Protein 4C98 (pdb70)

Structure (mmCIF, N/CA/C/O backbone):
data_4C98
#
_entry.id   4C98
#
_cell.length_a   68.540
_cell.length_b   68.540
_cell.length_c   133.740
_cell.angle_alpha   90.00
_cell.angle_beta   90.00
_cell.angle_gamma   90.00
#
_symmetry.space_group_name_H-M   'P 41 21 2'
#
loop_
_entity.id
_entity.type
_entity.pdbx_description
1 polymer CAS6B
2 non-polymer 'ZINC ION'
3 water water
#
loop_
_atom_site.group_PDB
_atom_site.id
_atom_site.type_symbol
_atom_site.label_atom_id
_atom_site.label_alt_id
_atom_site.label_comp_id
_atom_site.label_asym_id
_atom_site.label_entity_id
_atom_site.label_seq_id
_atom_site.pdbx_PDB_ins_code
_atom_site.Cartn_x
_atom_site.Cartn_y
_atom_site.Cartn_z
_atom_site.occupancy
_atom_site.B_iso_or_equiv
_atom_site.auth_seq_id
_atom_site.auth_comp_id
_atom_site.auth_asym_id
_atom_site.auth_atom_id
_atom_site.pdbx_PDB_model_num
ATOM 1 N N . GLY A 1 1 ? 2.514 8.153 21.357 1.00 73.07 -3 GLY A N 1
ATOM 2 C CA . GLY A 1 1 ? 1.588 9.195 20.830 1.00 66.72 -3 GLY A CA 1
ATOM 3 C C . GLY A 1 1 ? 2.225 9.968 19.692 1.00 64.81 -3 GLY A C 1
ATOM 4 O O . GLY A 1 1 ? 3.220 9.530 19.110 1.00 52.98 -3 GLY A O 1
ATOM 10 N N . ALA A 1 2 ? 1.645 11.122 19.375 1.00 58.44 -2 ALA A N 1
ATOM 11 C CA . ALA A 1 2 ? 2.186 12.007 18.348 1.00 50.48 -2 ALA A CA 1
ATOM 12 C C . ALA A 1 2 ? 3.437 12.732 18.826 1.00 49.14 -2 ALA A C 1
ATOM 13 O O . ALA A 1 2 ? 3.681 12.861 20.027 1.00 49.25 -2 ALA A O 1
ATOM 20 N N . ALA A 1 3 ? 4.204 13.228 17.859 1.00 52.05 -1 ALA A N 1
ATOM 21 C CA . ALA A 1 3 ? 5.482 13.883 18.116 1.00 50.22 -1 ALA A CA 1
ATOM 22 C C . ALA A 1 3 ? 5.342 15.061 19.071 1.00 35.73 -1 ALA A C 1
ATOM 23 O O . ALA A 1 3 ? 4.517 15.951 18.863 1.00 36.31 -1 ALA A O 1
ATOM 30 N N . SER A 1 4 ? 6.163 15.058 20.115 1.00 32.14 0 SER A N 1
ATOM 31 C CA . SER A 1 4 ? 6.148 16.126 21.100 1.00 35.82 0 SER A CA 1
ATOM 32 C C . SER A 1 4 ? 6.814 17.371 20.526 1.00 31.82 0 SER A C 1
ATOM 33 O O . SER A 1 4 ? 7.658 17.285 19.632 1.00 27.37 0 SER A O 1
ATOM 41 N N . MET A 1 5 ? 6.421 18.527 21.044 1.00 20.16 1 MET A N 1
ATOM 42 C CA . MET A 1 5 ? 6.966 19.796 20.606 1.00 20.52 1 MET A CA 1
ATOM 43 C C . MET A 1 5 ? 6.667 20.855 21.656 1.00 22.64 1 MET A C 1
ATOM 44 O O . MET A 1 5 ? 5.807 20.655 22.517 1.00 25.49 1 MET A O 1
ATOM 58 N N . PRO A 1 6 ? 7.378 21.986 21.590 1.00 21.66 2 PRO A N 1
ATOM 59 C CA . PRO A 1 6 ? 7.143 23.075 22.542 1.00 26.40 2 PRO A CA 1
ATOM 60 C C . PRO A 1 6 ? 5.768 23.706 22.388 1.00 32.18 2 PRO A C 1
ATOM 61 O O . PRO A 1 6 ? 5.245 23.831 21.273 1.00 24.61 2 PRO A O 1
ATOM 72 N N . GLN A 1 7 ? 5.192 24.101 23.515 1.00 25.68 3 GLN A N 1
ATOM 73 C CA . GLN A 1 7 ? 3.879 24.717 23.524 1.00 27.28 3 GLN A CA 1
ATOM 74 C C . GLN A 1 7 ? 3.789 25.744 24.639 1.00 30.73 3 GLN A C 1
ATOM 75 O O . GLN A 1 7 ? 4.392 25.571 25.705 1.00 24.23 3 GLN A O 1
ATOM 89 N N . ALA A 1 8 ? 3.039 26.809 24.371 1.00 19.23 4 ALA A N 1
ATOM 90 C CA . ALA A 1 8 ? 2.760 27.838 25.365 1.00 22.77 4 ALA A CA 1
ATOM 91 C C . ALA A 1 8 ? 1.271 28.156 25.374 1.00 27.72 4 ALA A C 1
ATOM 92 O O . ALA A 1 8 ? 0.633 28.233 24.322 1.00 26.68 4 ALA A O 1
ATOM 99 N N . VAL A 1 9 ? 0.728 28.343 26.570 1.00 24.20 5 VAL A N 1
ATOM 100 C CA . VAL A 1 9 ? -0.656 28.753 26.723 1.00 26.16 5 VAL A CA 1
ATOM 101 C C . VAL A 1 9 ? -0.755 29.826 27.796 1.00 34.46 5 VAL A C 1
ATOM 102 O O . VAL A 1 9 ? 0.017 29.830 28.762 1.00 31.91 5 VAL A O 1
ATOM 115 N N . VAL A 1 10 ? -1.702 30.739 27.605 1.00 31.34 6 VAL A N 1
ATOM 116 C CA . VAL A 1 10 ? -1.988 31.779 28.579 1.00 29.61 6 VAL A CA 1
ATOM 117 C C . VAL A 1 10 ? -3.346 31.518 29.219 1.00 41.47 6 VAL A C 1
ATOM 118 O O . VAL A 1 10 ? -4.372 31.441 28.535 1.00 34.04 6 VAL A O 1
ATOM 131 N N . LEU A 1 11 ? -3.324 31.370 30.539 1.00 39.49 7 LEU A N 1
ATOM 132 C CA . LEU A 1 11 ? -4.524 31.184 31.335 1.00 47.16 7 LEU A CA 1
ATOM 133 C C . LEU A 1 11 ? -4.983 32.526 31.862 1.00 53.91 7 LEU A C 1
ATOM 134 O O . LEU A 1 11 ? -4.254 33.203 32.601 1.00 42.31 7 LEU A O 1
ATOM 150 N N . GLU A 1 12 ? -6.201 32.891 31.483 1.00 47.92 8 GLU A N 1
ATOM 151 C CA . GLU A 1 12 ? -6.775 34.172 31.843 1.00 53.70 8 GLU A CA 1
ATOM 152 C C . GLU A 1 12 ? -7.669 34.015 33.059 1.00 53.31 8 GLU A C 1
ATOM 153 O O . GLU A 1 12 ? -8.691 33.332 33.009 1.00 49.25 8 GLU A O 1
ATOM 165 N N . LEU A 1 13 ? -7.267 34.650 34.153 1.00 56.43 9 LEU A N 1
ATOM 166 C CA . LEU A 1 13 ? -8.031 34.626 35.389 1.00 64.50 9 LEU A CA 1
ATOM 167 C C . LEU A 1 13 ? -8.615 36.000 35.627 1.00 65.62 9 LEU A C 1
ATOM 168 O O . LEU A 1 13 ? -7.966 37.004 35.357 1.00 61.04 9 LEU A O 1
ATOM 184 N N . VAL A 1 14 ? -9.849 36.040 36.114 1.00 66.21 10 VAL A N 1
ATOM 185 C CA . VAL A 1 14 ? -10.479 37.301 36.474 1.00 68.63 10 VAL A CA 1
ATOM 186 C C . VAL A 1 14 ? -10.980 37.213 37.901 1.00 64.40 10 VAL A C 1
ATOM 187 O O . VAL A 1 14 ? -11.724 36.299 38.264 1.00 50.54 10 VAL A O 1
ATOM 200 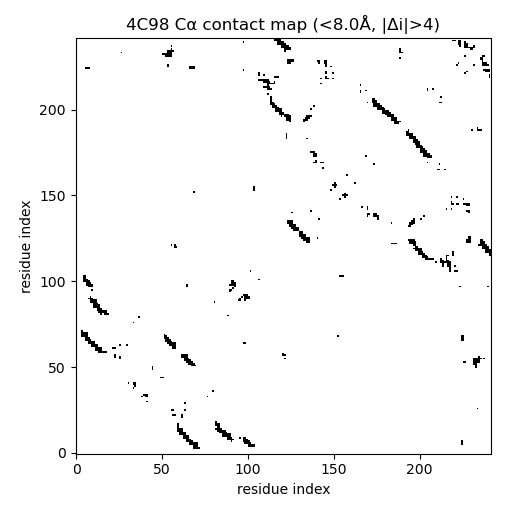N N . GLY A 1 15 ? -10.554 38.181 38.702 1.00 71.19 11 GLY A N 1
ATOM 201 C CA . GLY A 1 15 ? -10.838 38.195 40.119 1.00 77.83 11 GLY A CA 1
ATOM 202 C C . GLY A 1 15 ? -11.698 39.385 40.460 1.00 77.42 11 GLY A C 1
ATOM 203 O O . GLY A 1 15 ? -11.396 40.523 40.094 1.00 70.07 11 GLY A O 1
ATOM 207 N N . GLU A 1 16 ? -12.785 39.106 41.165 1.00 86.35 12 GLU A N 1
ATOM 208 C CA . GLU A 1 16 ? -13.764 40.120 41.514 1.00 94.65 12 GLU A CA 1
ATOM 209 C C . GLU A 1 16 ? -13.180 41.103 42.530 1.00 94.09 12 GLU A C 1
ATOM 210 O O . GLU A 1 16 ? -13.395 42.312 42.433 1.00 95.51 12 GLU A O 1
ATOM 222 N N . LYS A 1 17 ? -12.440 40.569 43.499 1.00 93.39 13 LYS A N 1
ATOM 223 C CA . LYS A 1 17 ? -11.719 41.380 44.478 1.00 96.43 13 LYS A CA 1
ATOM 224 C C . LYS A 1 17 ? -10.298 40.841 44.601 1.00 87.85 13 LYS A C 1
ATOM 225 O O . LYS A 1 17 ? -10.031 39.970 45.430 1.00 78.42 13 LYS A O 1
ATOM 244 N N . PRO A 1 18 ? -9.377 41.357 43.773 1.00 85.83 14 PRO A N 1
ATOM 245 C CA . PRO A 1 18 ? -8.052 40.736 43.723 1.00 85.47 14 PRO A CA 1
ATOM 246 C C . PRO A 1 18 ? -7.204 41.090 44.936 1.00 83.20 14 PRO A C 1
ATOM 247 O O . PRO A 1 18 ? -7.388 42.164 45.512 1.00 68.58 14 PRO A O 1
ATOM 258 N N . PRO A 1 19 ? -6.287 40.193 45.329 1.00 88.56 15 PRO A N 1
ATOM 259 C CA . PRO A 1 19 ? -5.353 40.594 46.379 1.00 89.52 15 PRO A CA 1
ATOM 260 C C . PRO A 1 19 ? -4.443 41.708 45.914 1.00 87.76 15 PRO A C 1
ATOM 261 O O . PRO A 1 19 ? -4.448 42.120 44.750 1.00 76.87 15 PRO A O 1
ATOM 272 N N . LEU A 1 20 ? -3.643 42.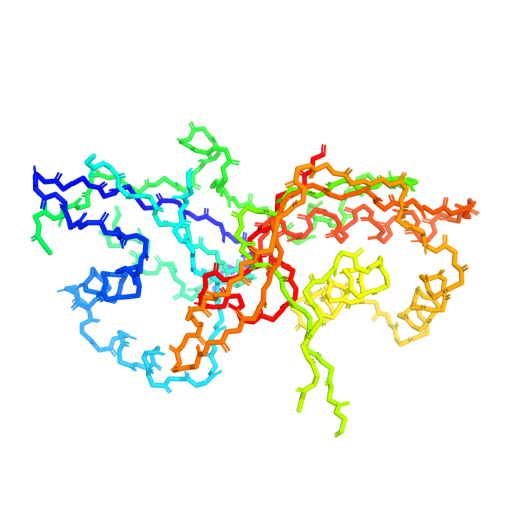173 46.856 1.00 91.61 16 LEU A N 1
ATOM 273 C CA . LEU A 1 20 ? -2.814 43.341 46.666 1.00 90.99 16 LEU A CA 1
ATOM 274 C C . LEU A 1 20 ? -1.700 43.178 45.648 1.00 85.74 16 LEU A C 1
ATOM 275 O O . LEU A 1 20 ? -1.546 44.007 44.748 1.00 87.19 16 LEU A O 1
ATOM 291 N N . TYR A 1 21 ? -0.922 42.115 45.796 1.00 73.77 17 TYR A N 1
ATOM 292 C CA . TYR A 1 21 ? 0.252 41.911 44.964 1.00 71.56 17 TYR A CA 1
ATOM 293 C C . TYR A 1 21 ? 0.101 40.553 44.277 1.00 68.86 17 TYR A C 1
ATOM 294 O O . TYR A 1 21 ? 0.794 39.594 44.611 1.00 68.15 17 TYR A O 1
ATOM 312 N N . PRO A 1 22 ? -0.833 40.485 43.306 1.00 69.99 18 PRO A N 1
ATOM 313 C CA . PRO A 1 22 ? -1.394 39.253 42.731 1.00 80.49 18 PRO A CA 1
ATOM 314 C C . PRO A 1 22 ? -0.391 38.251 42.154 1.00 75.20 18 PRO A C 1
ATOM 315 O O . PRO A 1 22 ? -0.594 37.048 42.331 1.00 70.89 18 PRO A O 1
ATOM 326 N N . ALA A 1 23 ? 0.652 38.727 41.480 1.00 71.10 19 ALA A N 1
ATOM 327 C CA . ALA A 1 23 ? 1.593 37.833 40.808 1.00 73.75 19 ALA A CA 1
ATOM 328 C C . ALA A 1 23 ? 2.134 36.758 41.749 1.00 77.29 19 ALA A C 1
ATOM 329 O O . ALA A 1 23 ? 2.288 35.595 41.350 1.00 62.21 19 ALA A O 1
ATOM 336 N N . ARG A 1 24 ? 2.391 37.136 43.002 1.00 81.27 20 ARG A N 1
ATOM 337 C CA . ARG A 1 24 ? 2.956 36.196 43.964 1.00 86.18 20 ARG A CA 1
ATOM 338 C C . ARG A 1 24 ? 2.111 34.931 44.043 1.00 83.85 20 ARG A C 1
ATOM 339 O O . ARG A 1 24 ? 2.624 33.844 44.311 1.00 84.53 20 ARG A O 1
ATOM 360 N N . TYR A 1 25 ? 0.816 35.074 43.792 1.00 82.70 21 TYR A N 1
ATOM 361 C CA . TYR A 1 25 ? -0.110 33.974 43.995 1.00 78.13 21 TYR A CA 1
ATOM 362 C C . TYR A 1 25 ? -0.154 33.026 42.800 1.00 83.58 21 TYR A C 1
ATOM 363 O O . TYR A 1 25 ? -0.979 32.118 42.762 1.00 83.22 21 TYR A O 1
ATOM 381 N N . ALA A 1 26 ? 0.741 33.222 41.835 1.00 81.26 22 ALA A N 1
ATOM 382 C CA . ALA A 1 26 ? 0.757 32.385 40.633 1.00 76.66 22 ALA A CA 1
ATOM 383 C C . ALA A 1 26 ? 0.760 30.869 40.912 1.00 75.97 22 ALA A C 1
ATOM 384 O O . ALA A 1 26 ? -0.080 30.139 40.382 1.00 77.12 22 ALA A O 1
ATOM 391 N N . HIS A 1 27 ? 1.696 30.411 41.741 1.00 84.93 23 HIS A N 1
ATOM 392 C CA . HIS A 1 27 ? 1.834 28.995 42.094 1.00 96.21 23 HIS A CA 1
ATOM 393 C C . HIS A 1 27 ? 0.561 28.426 42.730 1.00 100.35 23 HIS A C 1
ATOM 394 O O . HIS A 1 27 ? 0.024 27.419 42.263 1.00 102.08 23 HIS A O 1
ATOM 409 N N . GLY A 1 28 ? 0.081 29.078 43.787 1.00 101.57 24 GLY A N 1
ATOM 410 C CA . GLY A 1 28 ? -1.046 28.575 44.556 1.00 102.70 24 GLY A CA 1
ATOM 411 C C . GLY A 1 28 ? -2.254 28.325 43.678 1.00 100.30 24 GLY A C 1
ATOM 412 O O . GLY A 1 28 ? -2.979 27.346 43.858 1.00 100.22 24 GLY A O 1
ATOM 416 N N . LEU A 1 29 ? -2.455 29.210 42.709 1.00 96.15 25 LEU A N 1
ATOM 417 C CA . LEU A 1 29 ? -3.590 29.110 41.803 1.00 94.61 25 LEU A CA 1
ATOM 418 C C . LEU A 1 29 ? -3.414 28.026 40.741 1.00 91.78 25 LEU A C 1
ATOM 419 O O . LEU A 1 29 ? -4.305 27.197 40.557 1.00 90.98 25 LEU A O 1
ATOM 435 N N . PHE A 1 30 ? -2.270 28.025 40.058 1.00 92.51 26 PHE A N 1
ATOM 436 C CA . PHE A 1 30 ? -2.041 27.095 38.951 1.00 97.13 26 PHE A CA 1
ATOM 437 C C . PHE A 1 30 ? -2.350 25.672 39.383 1.00 100.92 26 PHE A C 1
ATOM 438 O O . PHE A 1 30 ? -3.035 24.926 38.681 1.00 98.08 26 PHE A O 1
ATOM 455 N N . PHE A 1 31 ? -1.840 25.314 40.554 1.00 106.29 27 PHE A N 1
ATOM 456 C CA . PHE A 1 31 ? -2.145 24.035 41.171 1.00 111.40 27 PHE A CA 1
ATOM 457 C C . PHE A 1 31 ? -3.622 23.884 41.485 1.00 113.19 27 PHE A C 1
ATOM 458 O O . PHE A 1 31 ? -4.174 22.799 41.327 1.00 117.50 27 PHE A O 1
ATOM 475 N N . ALA A 1 32 ? -4.261 24.969 41.913 1.00 110.42 28 ALA A N 1
ATOM 476 C CA . ALA A 1 32 ? -5.644 24.887 42.367 1.00 108.85 28 ALA A CA 1
ATOM 477 C C . ALA A 1 32 ? -6.514 24.432 41.210 1.00 109.03 28 ALA A C 1
ATOM 478 O O . ALA A 1 32 ? -7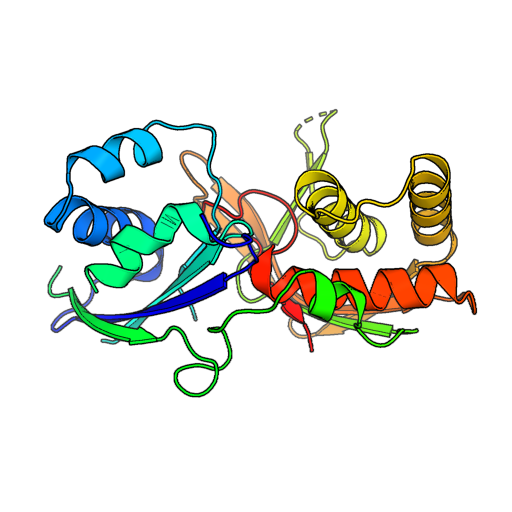.352 23.546 41.358 1.00 111.87 28 ALA A O 1
ATOM 485 N N . LEU A 1 33 ? -6.288 25.040 40.053 1.00 106.87 29 LEU A N 1
ATOM 486 C CA . LEU A 1 33 ? -7.030 24.707 38.850 1.00 105.02 29 LEU A CA 1
ATOM 487 C C . LEU A 1 33 ? -6.669 23.317 38.411 1.00 105.79 29 LEU A C 1
ATOM 488 O O . LEU A 1 33 ? -7.511 22.544 37.948 1.00 108.97 29 LEU A O 1
ATOM 504 N N . LEU A 1 34 ? -5.389 23.019 38.558 1.00 102.89 30 LEU A N 1
ATOM 505 C CA . LEU A 1 34 ? -4.848 21.756 38.129 1.00 102.22 30 LEU A CA 1
ATOM 506 C C . LEU A 1 34 ? -5.367 20.663 39.048 1.00 106.35 30 LEU A C 1
ATOM 507 O O . LEU A 1 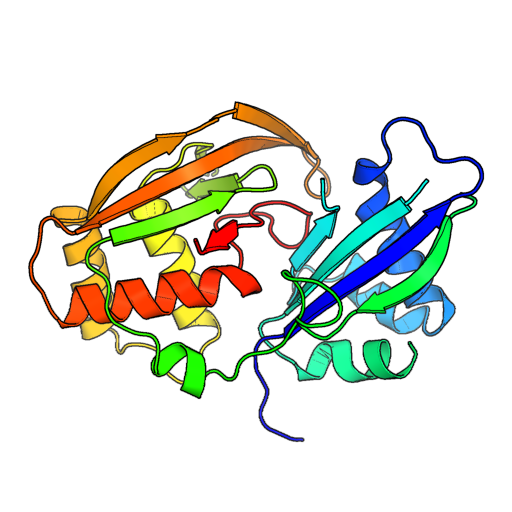34 ? -5.630 19.541 38.614 1.00 105.30 30 LEU A O 1
ATOM 523 N N . SER A 1 35 ? -5.510 21.007 40.325 1.00 113.92 31 SER A N 1
ATOM 524 C CA . SER A 1 35 ? -5.943 20.056 41.341 1.00 121.44 31 SER A CA 1
ATOM 525 C C . SER A 1 35 ? -7.447 19.913 41.326 1.00 124.92 31 SER A C 1
ATOM 526 O O . SER A 1 35 ? -7.982 18.908 41.786 1.00 128.89 31 SER A O 1
ATOM 534 N N . ARG A 1 36 ? -8.131 20.932 40.820 1.00 123.19 32 ARG A N 1
ATOM 535 C CA . ARG A 1 36 ? -9.580 20.947 40.868 1.00 123.12 32 ARG A CA 1
ATOM 536 C C . ARG A 1 36 ? -10.127 19.729 40.137 1.00 126.45 32 ARG A C 1
ATOM 537 O O . ARG A 1 36 ? -11.050 19.067 40.613 1.00 131.52 32 ARG A O 1
ATOM 558 N N . VAL A 1 37 ? -9.538 19.438 38.982 1.00 122.55 33 VAL A N 1
ATOM 559 C CA . VAL A 1 37 ? -9.895 18.255 38.212 1.00 121.72 33 VAL A CA 1
ATOM 560 C C . VAL A 1 37 ? -9.197 17.010 38.738 1.00 127.39 33 VAL A C 1
ATOM 561 O O . VAL A 1 37 ? -9.823 15.975 38.969 1.00 131.61 33 VAL A O 1
ATOM 574 N N . SER A 1 38 ? -7.899 17.142 38.965 1.00 127.63 34 SER A N 1
ATOM 575 C CA . SER A 1 38 ? -7.029 16.006 39.159 1.00 126.42 34 SER A CA 1
ATOM 576 C C . SER A 1 38 ? -6.113 16.379 40.295 1.00 130.82 34 SER A C 1
ATOM 577 O O . SER A 1 38 ? -4.968 16.775 40.070 1.00 132.35 34 SER A O 1
ATOM 585 N N . PRO A 1 39 ? -6.632 16.295 41.526 1.00 134.81 35 PRO A N 1
ATOM 586 C CA . PRO A 1 39 ? -5.795 16.521 42.701 1.00 136.37 35 PRO A CA 1
ATOM 587 C C . PRO A 1 39 ? -4.523 15.699 42.587 1.00 134.18 35 PRO A C 1
ATOM 588 O O . PRO A 1 39 ? -3.470 16.164 42.997 1.00 131.89 35 PRO A O 1
ATOM 599 N N . GLU A 1 40 ? -4.627 14.521 41.975 1.00 135.38 36 GLU A N 1
ATOM 600 C CA . GLU A 1 40 ? -3.529 13.556 41.922 1.00 134.67 36 GLU A CA 1
ATOM 601 C C . GLU A 1 40 ? -2.332 14.025 41.118 1.00 129.63 36 GLU A C 1
ATOM 602 O O . GLU A 1 40 ? -1.180 13.814 41.500 1.00 130.23 36 GLU A O 1
ATOM 614 N N . LEU A 1 41 ? -2.611 14.650 39.988 1.00 124.34 37 LEU A N 1
ATOM 615 C CA . LEU A 1 41 ? -1.568 15.041 39.065 1.00 118.90 37 LEU A CA 1
ATOM 616 C C . LEU A 1 41 ? -0.833 16.276 39.617 1.00 114.06 37 LEU A C 1
ATOM 617 O O . LEU A 1 41 ? 0.384 16.413 39.474 1.00 108.24 37 LEU A O 1
ATOM 633 N N . ALA A 1 42 ? -1.573 17.136 40.306 1.00 115.39 38 ALA A N 1
ATOM 634 C CA . ALA A 1 42 ? -1.018 18.299 40.997 1.00 118.10 38 ALA A CA 1
ATOM 635 C C . ALA A 1 42 ? 0.088 17.914 41.990 1.00 122.98 38 ALA A C 1
ATOM 636 O O . ALA A 1 42 ? 1.052 18.669 42.233 1.00 123.05 38 ALA A O 1
ATOM 643 N N . GLN A 1 43 ? -0.063 16.717 42.545 1.00 125.67 39 GLN A N 1
ATOM 644 C CA . GLN A 1 43 ? 0.780 16.238 43.630 1.00 128.56 39 GLN A CA 1
ATOM 645 C C . GLN A 1 43 ? 2.203 15.976 43.159 1.00 126.93 39 GLN A C 1
ATOM 646 O O . GLN A 1 43 ? 3.166 16.461 43.766 1.00 125.87 39 GLN A O 1
ATOM 660 N N . LYS A 1 44 ? 2.336 15.214 42.077 1.00 125.11 40 LYS A N 1
ATOM 661 C CA . LYS A 1 44 ? 3.653 14.866 41.564 1.00 124.25 40 LYS A CA 1
ATOM 662 C C . LYS A 1 44 ? 4.421 16.140 41.264 1.00 125.13 40 LYS A C 1
ATOM 663 O O . LYS A 1 44 ? 5.618 16.215 41.503 1.00 126.85 40 LYS A O 1
ATOM 682 N N . LEU A 1 45 ? 3.714 17.152 40.769 1.00 124.21 41 LEU A N 1
ATOM 683 C CA . LEU A 1 45 ? 4.348 18.404 40.381 1.00 122.76 41 LEU A CA 1
ATOM 684 C C . LEU A 1 45 ? 4.794 19.209 41.584 1.00 127.23 41 LEU A C 1
ATOM 685 O O . LEU A 1 45 ? 5.937 19.666 41.625 1.00 127.66 41 LEU A O 1
ATOM 701 N N . HIS A 1 46 ? 3.906 19.405 42.556 1.00 130.98 42 HIS A N 1
ATOM 702 C CA . HIS A 1 46 ? 4.326 20.103 43.767 1.00 131.90 42 HIS A CA 1
ATOM 703 C C . HIS A 1 46 ? 5.512 19.369 44.389 1.00 132.25 42 HIS A C 1
ATOM 704 O O . HIS A 1 46 ? 6.434 19.991 44.915 1.00 132.23 42 HIS A O 1
ATOM 718 N N . GLU A 1 47 ? 5.484 18.041 44.306 1.00 133.41 43 GLU A N 1
ATOM 719 C CA . GLU A 1 47 ? 6.548 17.210 44.864 1.00 134.53 43 GLU A CA 1
ATOM 720 C C . GLU A 1 47 ? 7.821 17.156 44.002 1.00 131.42 43 GLU A C 1
ATOM 721 O O . GLU A 1 47 ? 8.932 17.274 44.522 1.00 138.20 43 GLU A O 1
ATOM 733 N N . ALA A 1 48 ? 7.645 16.985 42.694 1.00 119.76 44 ALA A N 1
ATOM 734 C CA . ALA A 1 48 ? 8.745 16.742 41.748 1.00 114.03 44 ALA A CA 1
ATOM 735 C C . ALA A 1 48 ? 9.869 17.775 41.808 1.00 114.76 44 ALA A C 1
ATOM 736 O O . ALA A 1 48 ? 9.600 18.963 41.873 1.00 116.23 44 ALA A O 1
ATOM 743 N N . PRO A 1 49 ? 11.137 17.326 41.777 1.00 113.81 45 PRO A N 1
ATOM 744 C CA . PRO A 1 49 ? 12.176 18.278 41.373 1.00 111.16 45 PRO A CA 1
ATOM 745 C C . PRO A 1 49 ? 12.342 18.255 39.853 1.00 107.63 45 PRO A C 1
ATOM 746 O O . PRO A 1 49 ? 13.090 19.059 39.296 1.00 108.19 45 PRO A O 1
ATOM 757 N N . ARG A 1 50 ? 11.645 17.327 39.200 1.00 103.84 46 ARG A N 1
ATOM 758 C CA . ARG A 1 50 ? 11.567 17.279 37.745 1.00 99.13 46 ARG A CA 1
ATOM 759 C C . ARG A 1 50 ? 10.431 18.189 37.313 1.00 93.81 46 ARG A C 1
ATOM 760 O O . ARG A 1 50 ? 9.276 17.764 37.313 1.00 97.73 46 ARG A O 1
ATOM 781 N N . LYS A 1 51 ? 10.743 19.435 36.964 1.00 85.34 47 LYS A N 1
ATOM 782 C CA . LYS A 1 51 ? 9.717 20.380 36.525 1.00 80.76 47 LYS A CA 1
ATOM 783 C C . LYS A 1 51 ? 9.848 20.619 35.024 1.00 76.57 47 LYS A C 1
ATOM 784 O O . LYS A 1 51 ? 10.637 21.461 34.594 1.00 73.84 47 LYS A O 1
ATOM 803 N N . PRO A 1 52 ? 9.071 19.877 34.219 1.00 66.15 48 PRO A N 1
ATOM 804 C CA . PRO A 1 52 ? 9.190 19.930 32.764 1.00 66.93 48 PRO A CA 1
ATOM 805 C C . PRO A 1 52 ? 8.317 21.040 32.196 1.00 59.72 48 PRO A C 1
ATOM 806 O O . PRO A 1 52 ? 7.588 20.829 31.228 1.00 55.92 48 PRO A O 1
ATOM 817 N N . PHE A 1 53 ? 8.387 22.215 32.810 1.00 54.35 49 PHE A N 1
ATOM 818 C CA . PHE A 1 53 ? 7.538 23.324 32.412 1.00 52.09 49 PHE A CA 1
ATOM 819 C C . PHE A 1 53 ? 8.092 24.647 32.912 1.00 51.89 49 PHE A C 1
ATOM 820 O O . PHE A 1 53 ? 8.978 24.688 33.767 1.00 54.30 49 PHE A O 1
ATOM 837 N N . THR A 1 54 ? 7.560 25.728 32.357 1.00 42.89 50 THR A N 1
ATOM 838 C CA . THR A 1 54 ? 7.764 27.059 32.899 1.00 28.37 50 THR A CA 1
ATOM 839 C C . THR A 1 54 ? 6.395 27.612 33.242 1.00 34.29 50 THR A C 1
ATOM 840 O O . THR A 1 54 ? 5.408 27.305 32.574 1.00 35.91 50 THR A O 1
ATOM 851 N N . LEU A 1 55 ? 6.329 28.411 34.296 1.00 38.66 51 LEU A N 1
ATOM 852 C CA . LEU A 1 55 ? 5.077 29.027 34.699 1.00 39.82 51 LEU A CA 1
ATOM 853 C C . LEU A 1 55 ? 5.372 30.406 35.233 1.00 37.73 51 LEU A C 1
ATOM 854 O O . LEU A 1 55 ? 6.139 30.539 36.177 1.00 28.62 51 LEU A O 1
ATOM 870 N N . ALA A 1 56 ? 4.765 31.427 34.635 1.00 29.90 52 ALA A N 1
ATOM 871 C CA . ALA A 1 56 ? 5.020 32.797 35.074 1.00 24.73 52 ALA A CA 1
ATOM 872 C C . ALA A 1 56 ? 3.800 33.696 34.918 1.00 26.16 52 ALA A C 1
ATOM 873 O O . ALA A 1 56 ? 3.068 33.586 33.937 1.00 30.83 52 ALA A O 1
ATOM 880 N N . PRO A 1 57 ? 3.585 34.606 35.883 1.00 32.34 53 PRO A N 1
ATOM 881 C CA . PRO A 1 57 ? 2.500 35.578 35.740 1.00 30.63 53 PRO A CA 1
ATOM 882 C C . PRO A 1 57 ? 2.920 36.703 34.812 1.00 41.19 53 PRO A C 1
ATOM 883 O O . PRO A 1 57 ? 4.059 37.174 34.890 1.00 36.24 53 PRO A O 1
ATOM 894 N N . LEU A 1 58 ? 2.018 37.126 33.938 1.00 36.31 54 LEU A N 1
ATOM 895 C CA . LEU A 1 58 ? 2.328 38.218 33.036 1.00 31.12 54 LEU A CA 1
ATOM 896 C C . LEU A 1 58 ? 2.120 39.572 33.717 1.00 41.96 54 LEU A C 1
ATOM 897 O O . LEU A 1 58 ? 1.239 39.718 34.561 1.00 36.79 54 LEU A O 1
ATOM 913 N N . PRO A 1 59 ? 2.954 40.559 33.363 1.00 47.62 55 PRO A N 1
ATOM 914 C CA . PRO A 1 59 ? 2.767 41.971 33.719 1.00 55.33 55 PRO A CA 1
ATOM 915 C C . PRO A 1 59 ? 1.925 42.715 32.687 1.00 59.66 55 PRO A C 1
ATOM 916 O O . PRO A 1 59 ? 1.769 42.224 31.568 1.00 66.00 55 PRO A O 1
ATOM 927 N N . GLY A 1 70 ? -8.282 43.437 37.640 1.00 76.80 66 GLY A N 1
ATOM 928 C CA . GLY A 1 70 ? -8.972 42.228 38.050 1.00 72.06 66 GLY A CA 1
ATOM 929 C C . GLY A 1 70 ? -8.474 41.002 37.311 1.00 70.80 66 GLY A C 1
ATOM 930 O O . GLY A 1 70 ? -8.638 39.877 37.784 1.00 65.24 66 GLY A O 1
ATOM 933 N N . THR A 1 71 ? -7.863 41.217 36.150 1.00 68.54 67 THR A N 1
ATOM 934 C CA . THR A 1 71 ? -7.375 40.114 35.331 1.00 69.18 67 THR A CA 1
ATOM 935 C C . THR A 1 71 ? -5.945 39.728 35.691 1.00 62.34 67 THR A C 1
ATOM 936 O O . THR A 1 71 ? -5.058 40.580 35.733 1.00 63.85 67 THR A O 1
ATOM 947 N N . LEU A 1 72 ? -5.729 38.441 35.951 1.00 54.62 68 LEU A N 1
ATOM 948 C CA . LEU A 1 72 ? -4.384 37.903 36.109 1.00 50.91 68 LEU A CA 1
ATOM 949 C C . LEU A 1 72 ? -4.129 36.838 35.051 1.00 47.53 68 LEU A C 1
ATOM 950 O O . LEU A 1 72 ? -4.892 35.883 34.926 1.00 38.13 68 LEU A O 1
ATOM 966 N N . ARG A 1 73 ? -3.052 37.007 34.293 1.00 35.51 69 ARG A N 1
ATOM 967 C CA . ARG A 1 73 ? -2.710 36.063 33.236 1.00 40.44 69 ARG A CA 1
ATOM 968 C C . ARG A 1 73 ? -1.498 35.236 33.615 1.00 40.94 69 ARG A C 1
ATOM 969 O O . ARG A 1 73 ? -0.424 35.777 33.896 1.00 39.19 69 ARG A O 1
ATOM 990 N N . LEU A 1 74 ? -1.682 33.921 33.623 1.00 36.60 70 LEU A N 1
ATOM 991 C CA . LEU A 1 74 ? -0.597 33.003 33.932 1.00 31.57 70 LEU A CA 1
ATOM 992 C C . LEU A 1 74 ? -0.166 32.295 32.665 1.00 39.24 70 LEU A C 1
ATOM 993 O O . LEU A 1 74 ? -0.972 31.648 32.002 1.00 35.92 70 LEU A O 1
ATOM 1009 N N . ARG A 1 75 ? 1.109 32.425 32.328 1.00 31.57 71 ARG A N 1
ATOM 1010 C CA . ARG A 1 75 ? 1.645 31.791 31.139 1.00 27.16 71 ARG A CA 1
ATOM 1011 C C . ARG A 1 75 ? 2.357 30.509 31.508 1.00 32.89 71 ARG A C 1
ATOM 1012 O O . ARG A 1 75 ? 3.221 30.488 32.396 1.00 36.44 71 ARG A O 1
ATOM 1033 N N . LEU A 1 76 ? 1.979 29.444 30.810 1.00 27.81 72 LEU A N 1
ATOM 1034 C CA . LEU A 1 76 ? 2.573 28.136 31.005 1.00 26.35 72 LEU A CA 1
ATOM 1035 C C . LEU A 1 76 ? 3.190 27.695 29.689 1.00 31.19 72 LEU A C 1
ATOM 1036 O O . LEU A 1 76 ? 2.571 27.841 28.634 1.00 28.91 72 LEU A O 1
ATOM 1052 N N . THR A 1 77 ? 4.411 27.173 29.746 1.00 26.41 73 THR A N 1
ATOM 1053 C CA . THR A 1 77 ? 5.016 26.585 28.563 1.00 23.36 73 THR A CA 1
ATOM 1054 C C . THR A 1 77 ? 5.669 25.268 28.905 1.00 27.76 73 THR A C 1
ATOM 1055 O O . THR A 1 77 ? 5.988 24.985 30.065 1.00 26.18 73 THR A O 1
ATOM 1066 N N . THR A 1 78 ? 5.853 24.459 27.873 1.00 21.49 74 THR A N 1
ATOM 1067 C CA . THR A 1 78 ? 6.623 23.238 27.991 1.00 26.40 74 THR A CA 1
ATOM 1068 C C . THR A 1 78 ? 7.356 23.022 26.687 1.00 27.31 74 THR A C 1
ATOM 1069 O O . THR A 1 78 ? 6.954 23.550 25.645 1.00 25.27 74 THR A O 1
ATOM 1080 N N . LEU A 1 79 ? 8.439 22.259 26.758 1.00 26.07 75 LEU A N 1
ATOM 1081 C CA . LEU A 1 79 ? 9.174 21.842 25.579 1.00 28.70 75 LEU A CA 1
ATOM 1082 C C . LEU A 1 79 ? 8.717 20.438 25.177 1.00 31.49 75 LEU A C 1
ATOM 1083 O O . LEU A 1 79 ? 9.083 19.951 24.108 1.00 31.05 75 LEU A O 1
ATOM 1099 N N . ASP A 1 80 ? 7.915 19.802 26.038 1.00 36.65 76 ASP A N 1
ATOM 1100 C CA . ASP A 1 80 ? 7.229 18.548 25.697 1.00 33.49 76 ASP A CA 1
ATOM 1101 C C . ASP A 1 80 ? 5.706 18.654 25.801 1.00 39.28 76 ASP A C 1
ATOM 1102 O O . ASP A 1 80 ? 5.122 18.535 26.885 1.00 36.83 76 ASP A O 1
ATOM 1111 N N . ASP A 1 81 ? 5.097 18.874 24.641 1.00 39.47 77 ASP A N 1
ATOM 1112 C CA . ASP A 1 81 ? 3.654 18.793 24.408 1.00 52.14 77 ASP A CA 1
ATOM 1113 C C . ASP A 1 81 ? 2.870 17.782 25.244 1.00 52.88 77 ASP A C 1
ATOM 1114 O O . ASP A 1 81 ? 1.811 18.106 25.782 1.00 56.69 77 ASP A O 1
ATOM 1123 N N . GLY A 1 82 ? 3.375 16.554 25.319 1.00 53.13 78 GLY A N 1
ATOM 1124 C CA . GLY A 1 82 ? 2.578 15.431 25.784 1.00 64.49 78 GLY A CA 1
ATOM 1125 C C . GLY A 1 82 ? 2.084 15.565 27.210 1.00 68.25 78 GLY A C 1
ATOM 1126 O O . GLY A 1 82 ? 0.996 15.098 27.553 1.00 74.90 78 GLY A O 1
ATOM 1130 N N . LEU A 1 83 ? 2.880 16.236 28.032 1.00 72.80 79 LEU A N 1
ATOM 1131 C CA . LEU A 1 83 ? 2.729 16.181 29.481 1.00 74.04 79 LEU A CA 1
ATOM 1132 C C . LEU A 1 83 ? 1.490 16.934 29.977 1.00 78.43 79 LEU A C 1
ATOM 1133 O O . LEU A 1 83 ? 0.802 16.469 30.888 1.00 81.15 79 LEU A O 1
ATOM 1149 N N . PHE A 1 84 ? 1.199 18.075 29.358 1.00 70.55 80 PHE A N 1
ATOM 1150 C CA . PHE A 1 84 ? 0.089 18.933 29.778 1.00 68.13 80 PHE A CA 1
ATOM 1151 C C . PHE A 1 84 ? -1.090 18.896 28.811 1.00 65.97 80 PHE A C 1
ATOM 1152 O O . PHE A 1 84 ? -2.011 19.709 28.908 1.00 63.08 80 PHE A O 1
ATOM 1169 N N . ALA A 1 85 ? -1.058 17.947 27.883 1.00 57.94 81 ALA A N 1
ATOM 1170 C CA . ALA A 1 85 ? -2.146 17.765 26.932 1.00 63.95 81 ALA A CA 1
ATOM 1171 C C . ALA A 1 85 ? -3.484 17.412 27.618 1.00 69.97 81 ALA A C 1
ATOM 1172 O O . ALA A 1 85 ? -4.549 17.933 27.248 1.00 59.49 81 ALA A O 1
ATOM 1179 N N . PRO A 1 86 ? -3.447 16.510 28.616 1.00 82.41 82 PRO A N 1
ATOM 1180 C CA . PRO A 1 86 ? -4.735 16.108 29.187 1.00 87.23 82 PRO A CA 1
ATOM 1181 C C . PRO A 1 86 ? -5.374 17.282 29.925 1.00 86.62 82 PRO A C 1
ATOM 1182 O O . PRO A 1 86 ? -6.577 17.571 29.809 1.00 86.80 82 PRO A O 1
ATOM 1193 N N . PHE A 1 87 ? -4.521 17.977 30.666 1.00 83.78 83 PHE A N 1
ATOM 1194 C CA . PHE A 1 87 ? -4.898 19.173 31.384 1.00 87.02 83 PHE A CA 1
ATOM 1195 C C . PHE A 1 87 ? -5.508 20.183 30.417 1.00 87.82 83 PHE A C 1
ATOM 1196 O O . PHE A 1 87 ? -6.608 20.678 30.653 1.00 95.22 83 PHE A O 1
ATOM 1213 N N . LEU A 1 88 ? -4.806 20.473 29.322 1.00 79.06 84 LEU A N 1
ATOM 1214 C CA . LEU A 1 88 ? -5.323 21.410 28.321 1.00 82.35 84 LEU A CA 1
ATOM 1215 C C . LEU A 1 88 ? -6.659 20.926 27.759 1.00 88.94 84 LEU A C 1
ATOM 1216 O O . LEU A 1 88 ? -7.528 21.740 27.439 1.00 87.72 84 LEU A O 1
ATOM 1232 N N . ARG A 1 89 ? -6.831 19.609 27.643 1.00 90.78 85 ARG A N 1
ATOM 1233 C CA . ARG A 1 89 ? -8.109 19.065 27.181 1.00 93.99 85 ARG A CA 1
ATOM 1234 C C . ARG A 1 89 ? -9.226 19.347 28.181 1.00 97.72 85 ARG A C 1
ATOM 1235 O O . ARG A 1 89 ? -10.342 19.693 27.786 1.00 99.05 85 ARG A O 1
ATOM 1242 N N . ALA A 1 90 ? -8.931 19.186 29.469 1.00 99.28 86 ALA A N 1
ATOM 1243 C CA . ALA A 1 90 ? -9.912 19.508 30.510 1.00 101.79 86 ALA A CA 1
ATOM 1244 C C . ALA A 1 90 ? -10.419 20.941 30.369 1.00 104.42 86 ALA A C 1
ATOM 1245 O O . ALA A 1 90 ? -11.589 21.227 30.631 1.00 102.97 86 ALA A O 1
ATOM 1252 N N . LEU A 1 91 ? -9.530 21.834 29.949 1.00 103.45 87 LEU A N 1
ATOM 1253 C CA . LEU A 1 91 ? -9.871 23.239 29.781 1.00 98.06 87 LEU A CA 1
ATOM 1254 C C . LEU A 1 91 ? -10.107 23.550 28.307 1.00 98.11 87 LEU A C 1
ATOM 1255 O O . LEU A 1 91 ? -10.909 24.419 27.965 1.00 97.59 87 LEU A O 1
ATOM 1271 N N . SER A 1 104 ? -8.744 33.138 45.699 1.00 97.89 100 SER A N 1
ATOM 1272 C CA . SER A 1 104 ? -9.474 34.367 45.986 1.00 96.20 100 SER A CA 1
ATOM 1273 C C . SER A 1 104 ? -10.842 34.355 45.294 1.00 98.58 100 SER A C 1
ATOM 1274 O O . SER A 1 104 ? -11.600 33.390 45.426 1.00 100.36 100 SER A O 1
ATOM 1281 N N . SER A 1 105 ? -11.154 35.432 44.574 1.00 98.20 101 SER A N 1
ATOM 1282 C CA . SER A 1 105 ? -12.359 35.516 43.760 1.00 98.92 101 SER A CA 1
ATOM 1283 C C . SER A 1 105 ? -11.956 35.297 42.307 1.00 83.76 101 SER A C 1
ATOM 1284 O O . SER A 1 105 ? -12.701 35.633 41.386 1.00 84.22 101 SER A O 1
ATOM 1292 N N . TYR A 1 106 ? -10.765 34.734 42.111 1.00 75.07 102 TYR A N 1
ATOM 1293 C CA . TYR A 1 106 ? -10.253 34.459 40.775 1.00 65.79 102 TYR A CA 1
ATOM 1294 C C . TYR A 1 106 ? -10.945 33.235 40.192 1.00 72.81 102 TYR A C 1
ATOM 1295 O O . TYR A 1 106 ? -10.900 32.155 40.780 1.00 76.44 102 TYR A O 1
ATOM 1313 N N . ARG A 1 107 ? -11.602 33.415 39.050 1.00 74.65 103 ARG A N 1
ATOM 1314 C CA . ARG A 1 107 ? -12.035 32.285 38.233 1.00 79.29 103 ARG A CA 1
ATOM 1315 C C . ARG A 1 107 ? -11.325 32.310 36.893 1.00 70.15 103 ARG A C 1
ATOM 1316 O O . ARG A 1 107 ? -10.847 33.351 36.440 1.00 60.46 103 ARG A O 1
ATOM 1337 N N . LEU A 1 108 ? -11.282 31.143 36.265 1.00 64.60 104 LEU A N 1
ATOM 1338 C CA . LEU A 1 108 ? -10.637 30.967 34.974 1.00 66.01 104 LEU A CA 1
ATOM 1339 C C . LEU A 1 108 ? -11.596 31.285 33.831 1.00 64.26 104 LEU A C 1
ATOM 1340 O O . LEU A 1 108 ? -12.496 30.499 33.528 1.00 71.26 104 LEU A O 1
ATOM 1356 N N . ALA A 1 109 ? -11.385 32.436 33.199 1.00 52.92 105 ALA A N 1
ATOM 1357 C CA . ALA A 1 109 ? -12.234 32.910 32.109 1.00 56.49 105 ALA A CA 1
ATOM 1358 C C . ALA A 1 109 ? -11.895 32.263 30.768 1.00 66.17 105 ALA A C 1
ATOM 1359 O O . ALA A 1 109 ? -12.795 31.876 30.016 1.00 57.71 105 ALA A O 1
ATOM 1366 N N . ARG A 1 110 ? -10.604 32.172 30.456 1.00 53.67 106 ARG A N 1
ATOM 1367 C CA . ARG A 1 110 ? -10.179 31.662 29.156 1.00 56.11 106 ARG A CA 1
ATOM 1368 C C . ARG A 1 110 ? -8.862 30.924 29.194 1.00 57.40 106 ARG A C 1
ATOM 1369 O O . ARG A 1 110 ? -7.952 31.256 29.957 1.00 41.08 106 ARG A O 1
ATOM 1390 N N . VAL A 1 111 ? -8.778 29.929 28.324 1.00 53.07 107 VAL A N 1
ATOM 1391 C CA . VAL A 1 111 ? -7.523 29.300 27.983 1.00 57.12 107 VAL A CA 1
ATOM 1392 C C . VAL A 1 111 ? -7.152 29.723 26.575 1.00 56.11 107 VAL A C 1
ATOM 1393 O O . VAL A 1 111 ? -7.886 29.453 25.624 1.00 39.62 107 VAL A O 1
ATOM 1406 N N . LEU A 1 112 ? -6.012 30.388 26.448 1.00 42.81 108 LEU A N 1
ATOM 1407 C CA . LEU A 1 112 ? -5.538 30.830 25.150 1.00 41.13 108 LEU A CA 1
ATOM 1408 C C . LEU A 1 112 ? -4.314 30.028 24.759 1.00 45.35 108 LEU A C 1
ATOM 1409 O O . LEU A 1 112 ? -3.243 30.175 25.350 1.00 34.21 108 LEU A O 1
ATOM 1425 N N . ALA A 1 113 ? -4.494 29.178 23.754 1.00 38.44 109 ALA A N 1
ATOM 1426 C CA . ALA A 1 113 ? -3.475 28.231 23.335 1.00 40.44 109 ALA A CA 1
ATOM 1427 C C . ALA A 1 113 ? -2.996 28.573 21.937 1.00 34.24 109 ALA A C 1
ATOM 1428 O O . ALA A 1 113 ? -2.236 27.819 21.329 1.00 44.54 109 ALA A O 1
ATOM 1435 N N . THR A 1 114 ? -3.441 29.721 21.436 1.00 32.16 110 THR A N 1
ATOM 1436 C CA . THR A 1 114 ? -3.106 30.158 20.092 1.00 35.74 110 THR A CA 1
ATOM 1437 C C . THR A 1 114 ? -2.563 31.597 20.101 1.00 45.25 110 THR A C 1
ATOM 1438 O O . THR A 1 114 ? -2.909 32.383 20.985 1.00 35.24 110 THR A O 1
ATOM 1449 N N . ARG A 1 115 ? -1.715 31.932 19.122 1.00 38.67 111 ARG A N 1
ATOM 1450 C CA . ARG A 1 115 ? -1.189 33.299 18.962 1.00 46.69 111 ARG A CA 1
ATOM 1451 C C . ARG A 1 115 ? -2.309 34.321 18.723 1.00 44.18 111 ARG A C 1
ATOM 1452 O O . ARG A 1 115 ? -2.226 35.473 19.151 1.00 44.56 111 ARG A O 1
ATOM 1473 N N . GLU A 1 116 ? -3.325 33.886 17.986 1.00 47.62 112 GLU A N 1
ATOM 1474 C CA . GLU A 1 116 ? -4.559 34.638 17.760 1.00 55.45 112 GLU A CA 1
ATOM 1475 C C . GLU A 1 116 ? -5.229 35.024 19.078 1.00 53.60 112 GLU A C 1
ATOM 1476 O O . GLU A 1 116 ? -5.749 36.131 19.222 1.00 57.24 112 GLU A O 1
ATOM 1488 N N . GLY A 1 117 ? -5.216 34.105 20.037 1.00 45.58 113 GLY A N 1
ATOM 1489 C CA . GLY A 1 117 ? -5.733 34.379 21.362 1.00 43.82 113 GLY A CA 1
ATOM 1490 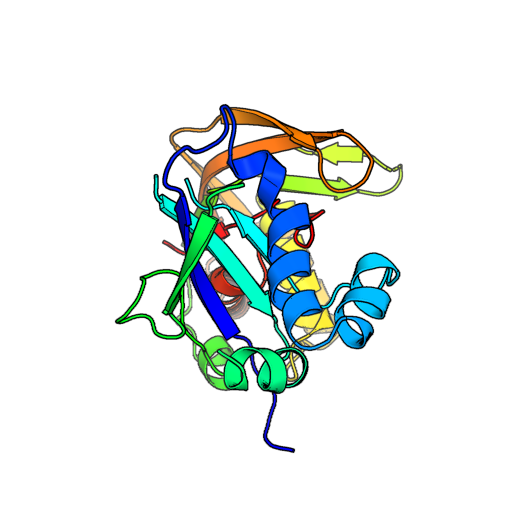C C . GLY A 1 117 ? -4.835 35.311 22.159 1.00 48.61 113 GLY A C 1
ATOM 1491 O O . GLY A 1 117 ? -5.319 36.235 22.813 1.00 45.95 113 GLY A O 1
ATOM 1495 N N . HIS A 1 118 ? -3.526 35.075 22.106 1.00 40.62 114 HIS A N 1
ATOM 1496 C CA . HIS A 1 118 ? -2.569 35.888 22.857 1.00 39.28 114 HIS A CA 1
ATOM 1497 C C . HIS A 1 118 ? -1.177 35.773 22.225 1.00 30.97 114 HIS A C 1
ATOM 1498 O O . HIS A 1 118 ? -0.738 34.668 21.913 1.00 39.04 114 HIS A O 1
ATOM 1513 N N . PRO A 1 119 ? -0.475 36.909 22.042 1.00 35.10 115 PRO A N 1
ATOM 1514 C CA . PRO A 1 119 ? 0.832 36.920 21.363 1.00 34.14 115 PRO A CA 1
ATOM 1515 C C . PRO A 1 119 ? 1.894 36.003 21.982 1.00 35.34 115 PRO A C 1
ATOM 1516 O O . PRO A 1 119 ? 2.867 35.665 21.308 1.00 31.74 115 PRO A O 1
ATOM 1527 N N . LEU A 1 120 ? 1.698 35.609 23.235 1.00 27.86 116 LEU A N 1
ATOM 1528 C CA . LEU A 1 120 ? 2.667 34.801 23.971 1.00 27.78 116 LEU A CA 1
ATOM 1529 C C . LEU A 1 120 ? 2.198 33.361 24.106 1.00 24.10 116 LEU A C 1
ATOM 1530 O O . LEU A 1 120 ? 2.806 32.568 24.825 1.00 24.06 116 LEU A O 1
ATOM 1546 N N . ALA A 1 121 ? 1.114 33.029 23.414 1.00 21.91 117 ALA A N 1
ATOM 1547 C CA . ALA A 1 121 ? 0.608 31.665 23.404 1.00 22.06 117 ALA A CA 1
ATOM 1548 C C . ALA A 1 121 ? 0.810 31.075 22.015 1.00 26.16 117 ALA A C 1
ATOM 1549 O O . ALA A 1 121 ? 0.981 31.809 21.042 1.00 29.54 117 ALA A O 1
ATOM 1556 N N . GLY A 1 122 ? 0.796 29.750 21.932 1.00 26.13 118 GLY A N 1
ATOM 1557 C CA . GLY A 1 122 ? 0.978 29.068 20.666 1.00 33.34 118 GLY A CA 1
ATOM 1558 C C . GLY A 1 122 ? 1.977 27.934 20.749 1.00 34.83 118 GLY A C 1
ATOM 1559 O O . GLY A 1 122 ? 2.633 27.734 21.777 1.00 26.82 118 GLY A O 1
ATOM 1563 N N . ALA A 1 123 ? 2.077 27.182 19.657 1.00 29.06 119 ALA A N 1
ATOM 1564 C CA . ALA A 1 123 ? 3.024 26.081 19.564 1.00 28.54 119 ALA A CA 1
ATOM 1565 C C . ALA A 1 123 ? 3.840 26.165 18.282 1.00 33.81 119 ALA A C 1
ATOM 1566 O O . ALA A 1 123 ? 3.403 26.728 17.271 1.00 20.44 119 ALA A O 1
ATOM 1573 N N . THR A 1 124 ? 5.036 25.595 18.343 1.00 21.62 120 THR A N 1
ATOM 1574 C CA . THR A 1 124 ? 5.936 25.558 17.209 1.00 22.53 120 THR A CA 1
ATOM 1575 C C . THR A 1 124 ? 6.670 24.227 17.237 1.00 27.61 120 THR A C 1
ATOM 1576 O O . THR A 1 124 ? 7.106 23.781 18.292 1.00 22.60 120 THR A O 1
ATOM 1587 N N . SER A 1 125 ? 6.795 23.587 16.080 1.00 17.97 121 SER A N 1
ATOM 1588 C CA . SER A 1 125 ? 7.486 22.308 15.992 1.00 16.54 121 SER A CA 1
ATOM 1589 C C . SER A 1 125 ? 8.990 22.504 16.129 1.00 11.78 121 SER A C 1
ATOM 1590 O O . SER A 1 125 ? 9.507 23.577 15.841 1.00 16.67 121 SER A O 1
ATOM 1598 N N . TRP A 1 126 ? 9.695 21.462 16.553 1.00 18.31 122 TRP A N 1
ATOM 1599 C CA . TRP A 1 126 ? 11.152 21.503 16.607 1.00 17.91 122 TRP A CA 1
ATOM 1600 C C . TRP A 1 126 ? 11.724 21.733 15.213 1.00 22.76 122 TRP A C 1
ATOM 1601 O O . TRP A 1 126 ? 12.741 22.416 15.037 1.00 17.70 122 TRP A O 1
ATOM 1622 N N . GLU A 1 127 ? 11.051 21.161 14.219 1.00 20.16 123 GLU A N 1
ATOM 1623 C CA . GLU A 1 127 ? 11.462 21.329 12.833 1.00 19.27 123 GLU A CA 1
ATOM 1624 C C . GLU A 1 127 ? 11.403 22.808 12.445 1.00 11.24 123 GLU A C 1
ATOM 1625 O O . GLU A 1 127 ? 12.349 23.350 11.866 1.00 20.85 123 GLU A O 1
ATOM 1637 N N . GLU A 1 128 ? 10.301 23.467 12.786 1.00 16.92 124 GLU A N 1
ATOM 1638 C CA . GLU A 1 128 ? 10.156 24.897 12.532 1.00 22.26 124 GLU A CA 1
ATOM 1639 C C . GLU A 1 128 ? 11.243 25.702 13.245 1.00 23.79 124 GLU A C 1
ATOM 1640 O O . GLU A 1 128 ? 11.803 26.640 12.683 1.00 18.99 124 GLU A O 1
ATOM 1652 N N . LEU A 1 129 ? 11.544 25.333 14.484 1.00 23.44 125 LEU A N 1
ATOM 1653 C CA . LEU A 1 129 ? 12.560 26.046 15.246 1.00 17.86 125 LEU A CA 1
ATOM 1654 C C . LEU A 1 129 ? 13.882 25.916 14.518 1.00 16.92 125 LEU A C 1
ATOM 1655 O O . LEU A 1 129 ? 14.623 26.890 14.368 1.00 19.75 125 LEU A O 1
ATOM 1671 N N . LYS A 1 130 ? 14.157 24.710 14.032 1.00 20.17 126 LYS A N 1
ATOM 1672 C CA . LYS A 1 130 ? 15.320 24.490 13.187 1.00 22.91 126 LYS A CA 1
ATOM 1673 C C . LYS A 1 130 ? 15.252 25.324 11.903 1.00 35.16 126 LYS A C 1
ATOM 1674 O O . LYS A 1 130 ? 16.280 25.824 11.446 1.00 30.71 126 LYS A O 1
ATOM 1693 N N . GLU A 1 131 ? 14.062 25.484 11.322 1.00 30.19 127 GLU A N 1
ATOM 1694 C CA . GLU A 1 131 ? 13.924 26.315 10.112 1.00 39.96 127 GLU A CA 1
ATOM 1695 C C . GLU A 1 131 ? 14.154 27.820 10.369 1.00 38.88 127 GLU A C 1
ATOM 1696 O O . GLU A 1 131 ? 13.988 28.633 9.462 1.00 30.20 127 GLU A O 1
ATOM 1708 N N . ALA A 1 132 ? 14.476 28.210 11.600 1.00 32.01 128 ALA A N 1
ATOM 1709 C CA . ALA A 1 132 ? 14.556 29.641 11.943 1.00 23.36 128 ALA A CA 1
ATOM 1710 C C . ALA A 1 132 ? 15.640 30.418 11.163 1.00 21.78 128 ALA A C 1
ATOM 1711 O O . ALA A 1 132 ? 16.776 29.959 11.058 1.00 21.44 128 ALA A O 1
ATOM 1718 N N . PRO A 1 133 ? 15.303 31.617 10.638 1.00 26.08 129 PRO A N 1
ATOM 1719 C CA . PRO A 1 133 ? 16.312 32.377 9.883 1.00 32.25 129 PRO A CA 1
ATOM 1720 C C . PRO A 1 133 ? 17.548 32.747 10.697 1.00 32.15 129 PRO A C 1
ATOM 1721 O O . PRO A 1 133 ? 17.449 33.051 11.889 1.00 25.38 129 PRO A O 1
ATOM 1732 N N . LYS A 1 134 ? 18.700 32.728 10.037 1.00 27.33 130 LYS A N 1
ATOM 1733 C CA . LYS A 1 134 ? 19.966 33.075 10.667 1.00 25.90 130 LYS A CA 1
ATOM 1734 C C . LYS A 1 134 ? 19.970 34.530 11.109 1.00 23.35 130 LYS A C 1
ATOM 1735 O O . LYS A 1 134 ? 19.243 35.357 10.554 1.00 27.46 130 LYS A O 1
ATOM 1754 N N . ARG A 1 135 ? 20.797 34.829 12.107 1.00 25.92 131 ARG A N 1
ATOM 1755 C CA . ARG A 1 135 ? 20.838 36.155 12.714 1.00 28.95 131 ARG A CA 1
ATOM 1756 C C . ARG A 1 135 ? 22.244 36.588 13.052 1.00 24.15 131 ARG A C 1
ATOM 1757 O O . ARG A 1 135 ? 23.037 35.810 13.576 1.00 31.79 131 ARG A O 1
ATOM 1778 N N . GLU A 1 136 ? 22.531 37.847 12.753 1.00 26.37 132 GLU A N 1
ATOM 1779 C CA . GLU A 1 136 ? 23.736 38.507 13.216 1.00 26.87 132 GLU A CA 1
ATOM 1780 C C . GLU A 1 136 ? 23.435 39.109 14.583 1.00 23.65 132 GLU A C 1
ATOM 1781 O O . GLU A 1 136 ? 24.306 39.196 15.448 1.00 22.53 132 GLU A O 1
ATOM 1793 N N . LYS A 1 137 ? 22.186 39.528 14.755 1.00 20.40 133 LYS A N 1
ATOM 1794 C CA . LYS A 1 137 ? 21.740 40.154 15.988 1.00 23.95 133 LYS A CA 1
ATOM 1795 C C . LYS A 1 137 ? 20.480 39.493 16.507 1.00 26.40 133 LYS A C 1
ATOM 1796 O O . LYS A 1 137 ? 19.639 39.057 15.722 1.00 25.38 133 LYS A O 1
ATOM 1815 N N . ALA A 1 138 ? 20.334 39.452 17.829 1.00 21.71 134 ALA A N 1
ATOM 1816 C CA . ALA A 1 138 ? 19.132 38.888 18.438 1.00 18.29 134 ALA A CA 1
ATOM 1817 C C . ALA A 1 138 ? 18.729 39.661 19.684 1.00 19.10 134 ALA A C 1
ATOM 1818 O O . ALA A 1 138 ? 19.509 39.773 20.626 1.00 19.95 134 ALA A O 1
ATOM 1825 N N . THR A 1 139 ? 17.503 40.172 19.690 1.00 19.85 135 THR A N 1
ATOM 1826 C CA . THR A 1 139 ? 17.005 40.957 20.815 1.00 22.99 135 THR A CA 1
ATOM 1827 C C . THR A 1 139 ? 15.991 40.161 21.625 1.00 16.16 135 THR A C 1
ATOM 1828 O O . THR A 1 139 ? 15.147 39.464 21.063 1.00 16.73 135 THR A O 1
ATOM 1839 N N . PHE A 1 140 ? 16.093 40.269 22.947 1.00 15.28 136 PHE A N 1
ATOM 1840 C CA . PHE A 1 140 ? 15.178 39.601 23.864 1.00 14.25 136 PHE A CA 1
ATOM 1841 C C . PHE A 1 140 ? 14.544 40.601 24.815 1.00 15.75 136 PHE A C 1
ATOM 1842 O O . PHE A 1 140 ? 15.215 41.522 25.300 1.00 16.17 136 PHE A O 1
ATOM 1859 N N . ARG A 1 141 ? 13.260 40.392 25.093 1.00 15.02 137 ARG A N 1
ATOM 1860 C CA . ARG A 1 141 ? 12.555 41.148 26.119 1.00 14.81 137 ARG A CA 1
ATOM 1861 C C . ARG A 1 141 ? 12.329 40.254 27.324 1.00 17.80 137 ARG A C 1
ATOM 1862 O O . ARG A 1 141 ? 11.564 39.287 27.261 1.00 21.08 137 ARG A O 1
ATOM 1883 N N . PHE A 1 142 ? 13.003 40.586 28.417 1.00 16.14 138 PHE A N 1
ATOM 1884 C CA . PHE A 1 142 ? 12.893 39.834 29.651 1.00 20.16 138 PHE A CA 1
ATOM 1885 C C . PHE A 1 142 ? 11.762 40.411 30.488 1.00 19.38 138 PHE A C 1
ATOM 1886 O O . PHE A 1 142 ? 11.904 41.464 31.107 1.00 17.35 138 PHE A O 1
ATOM 1903 N N . LEU A 1 143 ? 10.631 39.712 30.471 1.00 20.06 139 LEU A N 1
ATOM 1904 C CA . LEU A 1 143 ? 9.402 40.192 31.088 1.00 19.97 139 LEU A CA 1
ATOM 1905 C C . LEU A 1 143 ? 9.360 39.927 32.580 1.00 21.70 139 LEU A C 1
ATOM 1906 O O . LEU A 1 143 ? 8.707 40.659 33.326 1.00 18.34 139 LEU A O 1
ATOM 1922 N N . THR A 1 144 ? 10.030 38.863 33.008 1.00 20.88 140 THR A N 1
ATOM 1923 C CA . THR A 1 144 ? 10.141 38.560 34.432 1.00 14.76 140 THR A CA 1
ATOM 1924 C C . THR A 1 144 ? 11.606 38.494 34.818 1.00 18.99 140 THR A C 1
ATOM 1925 O O . THR A 1 144 ? 12.471 38.317 33.952 1.00 20.87 140 THR A O 1
ATOM 1936 N N . PRO A 1 145 ? 11.897 38.668 36.116 1.00 15.66 141 PRO A N 1
ATOM 1937 C CA . PRO A 1 145 ? 13.294 38.724 36.546 1.00 17.96 141 PRO A CA 1
ATOM 1938 C C . PRO A 1 145 ? 14.058 37.518 36.049 1.00 17.59 141 PRO A C 1
ATOM 1939 O O . PRO A 1 145 ? 13.544 36.420 36.133 1.00 14.71 141 PRO A O 1
ATOM 1950 N N . THR A 1 146 ? 15.240 37.745 35.494 1.00 17.11 142 THR A N 1
ATOM 1951 C CA . THR A 1 146 ? 16.018 36.701 34.856 1.00 16.71 142 THR A CA 1
ATOM 1952 C C . THR A 1 146 ? 17.378 36.634 35.526 1.00 16.37 142 THR A C 1
ATOM 1953 O O . THR A 1 146 ? 17.984 37.666 35.812 1.00 17.63 142 THR A O 1
ATOM 1964 N N . VAL A 1 147 ? 17.855 35.425 35.795 1.00 17.77 143 VAL A N 1
ATOM 1965 C CA . VAL A 1 147 ? 19.131 35.261 36.481 1.00 15.57 143 VAL A CA 1
ATOM 1966 C C . VAL A 1 147 ? 19.831 34.001 36.007 1.00 17.16 143 VAL A C 1
ATOM 1967 O O . VAL A 1 147 ? 19.179 33.037 35.583 1.00 20.94 143 VAL A O 1
ATOM 1980 N N . PHE A 1 148 ? 21.159 34.016 36.076 1.00 14.84 144 PHE A N 1
ATOM 1981 C CA . PHE A 1 148 ? 21.946 32.835 35.727 1.00 20.42 144 PHE A CA 1
ATOM 1982 C C . PHE A 1 148 ? 22.627 32.211 36.931 1.00 27.26 144 PHE A C 1
ATOM 1983 O O . PHE A 1 148 ? 23.214 32.906 37.759 1.00 24.05 144 PHE A O 1
ATOM 2000 N N . ALA A 1 149 ? 22.540 30.888 37.008 1.00 25.62 145 ALA A N 1
ATOM 2001 C CA . ALA A 1 149 ? 23.143 30.134 38.092 1.00 22.72 145 ALA A CA 1
ATOM 2002 C C . ALA A 1 149 ? 24.423 29.475 37.608 1.00 30.15 145 ALA A C 1
ATOM 2003 O O . ALA A 1 149 ? 24.416 28.708 36.641 1.00 30.84 145 ALA A O 1
ATOM 2010 N N . THR A 1 150 ? 25.521 29.802 38.279 1.00 29.80 146 THR A N 1
ATOM 2011 C CA . THR A 1 150 ? 26.806 29.175 38.021 1.00 35.76 146 THR A CA 1
ATOM 2012 C C . THR A 1 150 ? 27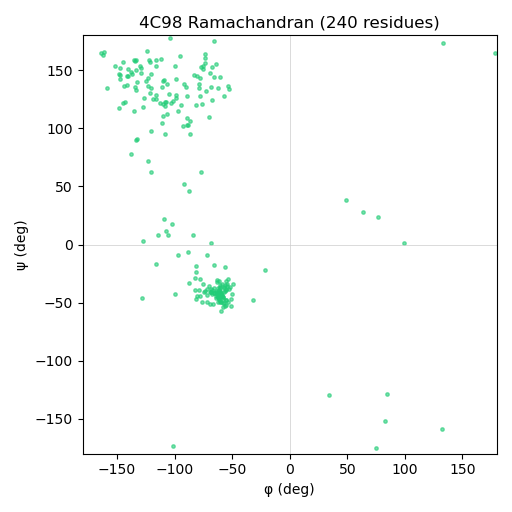.294 28.534 39.306 1.00 36.32 146 THR A C 1
ATOM 2013 O O . THR A 1 150 ? 27.302 29.162 40.365 1.00 37.58 146 THR A O 1
ATOM 2024 N N . SER A 1 151 ? 27.699 27.275 39.212 1.00 49.43 147 SER A N 1
ATOM 2025 C CA . SER A 1 151 ? 28.180 26.553 40.376 1.00 62.28 147 SER A CA 1
ATOM 2026 C C . SER A 1 151 ? 29.611 26.977 40.670 1.00 67.38 147 SER A C 1
ATOM 2027 O O . SER A 1 151 ? 30.436 27.071 39.760 1.00 65.27 147 SER A O 1
ATOM 2035 N N . LYS A 1 152 ? 29.893 27.241 41.942 1.00 67.24 148 LYS A N 1
ATOM 2036 C CA . LYS A 1 152 ? 31.241 27.560 42.389 1.00 71.50 148 LYS A CA 1
ATOM 2037 C C . LYS A 1 152 ? 31.596 26.654 43.561 1.00 74.97 148 LYS A C 1
ATOM 2038 O O . LYS A 1 152 ? 31.061 25.551 43.687 1.00 72.55 148 LYS A O 1
ATOM 2057 N N . THR A 1 157 ? 26.378 28.368 44.962 1.00 36.47 153 THR A N 1
ATOM 2058 C CA . THR A 1 157 ? 25.955 28.735 43.616 1.00 38.12 153 THR A CA 1
ATOM 2059 C C . THR A 1 157 ? 25.951 30.250 43.459 1.00 33.69 153 THR A C 1
ATOM 2060 O O . THR A 1 157 ? 25.385 30.964 44.286 1.00 35.98 153 THR A O 1
ATOM 2070 N N . ARG A 1 158 ? 26.593 30.734 42.399 1.00 29.15 154 ARG A N 1
ATOM 2071 C CA . ARG A 1 158 ? 26.612 32.163 42.102 1.00 30.84 154 ARG A CA 1
ATOM 2072 C C . ARG A 1 158 ? 25.432 32.527 41.215 1.00 24.62 154 ARG A C 1
ATOM 2073 O O . ARG A 1 158 ? 25.144 31.841 40.233 1.00 30.15 154 ARG A O 1
ATOM 2094 N N . TYR A 1 159 ? 24.776 33.629 41.556 1.00 25.15 155 TYR A N 1
ATOM 2095 C CA . TYR A 1 159 ? 23.647 34.127 40.786 1.00 24.09 155 TYR A CA 1
ATOM 2096 C C . TYR A 1 159 ? 23.996 35.439 40.107 1.00 27.13 155 TYR A C 1
ATOM 2097 O O . TYR A 1 159 ? 24.368 36.413 40.768 1.00 27.76 155 TYR A O 1
ATOM 2115 N N . THR A 1 160 ? 23.886 35.444 38.780 1.00 16.54 156 THR A N 1
ATOM 2116 C CA . THR A 1 160 ? 24.205 36.612 37.976 1.00 18.44 156 THR A CA 1
ATOM 2117 C C . THR A 1 160 ? 22.927 37.205 37.366 1.00 20.79 156 THR A C 1
ATOM 2118 O O . THR A 1 160 ? 22.367 36.637 36.416 1.00 18.44 156 THR A O 1
ATOM 2129 N N . PRO A 1 161 ? 22.457 38.339 37.923 1.00 17.60 157 PRO A N 1
ATOM 2130 C CA . PRO A 1 161 ? 21.264 39.058 37.468 1.00 13.95 157 PRO A CA 1
ATOM 2131 C C . PRO A 1 161 ? 21.615 40.138 36.443 1.00 15.16 157 PRO A C 1
ATOM 2132 O O . PRO A 1 161 ? 21.237 41.299 36.603 1.00 14.29 157 PRO A O 1
ATOM 2143 N N . LEU A 1 162 ? 22.341 39.745 35.398 1.00 19.46 158 LEU A N 1
ATOM 2144 C CA . LEU A 1 162 ? 22.737 40.661 34.339 1.00 17.58 158 LEU A CA 1
ATOM 2145 C C . LEU A 1 162 ? 22.639 39.963 32.989 1.00 16.60 158 LEU A C 1
ATOM 2146 O O . LEU A 1 162 ? 22.821 38.744 32.906 1.00 16.98 158 LEU A O 1
ATOM 2162 N N . PRO A 1 163 ? 22.370 40.734 31.922 1.00 20.38 159 PRO A N 1
ATOM 2163 C CA . PRO A 1 163 ? 22.282 40.195 30.559 1.00 16.58 159 PRO A CA 1
ATOM 2164 C C . PRO A 1 163 ? 23.656 39.908 29.942 1.00 18.25 159 PRO A C 1
ATOM 2165 O O . PRO A 1 163 ? 24.036 40.505 28.932 1.00 20.21 159 PRO A O 1
ATOM 2176 N N . ASP A 1 164 ? 24.396 38.990 30.555 1.00 16.01 160 ASP A N 1
ATOM 2177 C CA . ASP A 1 164 ? 25.669 38.547 30.005 1.00 15.90 160 ASP A CA 1
ATOM 2178 C C . ASP A 1 164 ? 25.381 37.774 28.717 1.00 14.44 160 ASP A C 1
ATOM 2179 O O . ASP A 1 164 ? 24.624 36.810 28.743 1.00 17.27 160 ASP A O 1
ATOM 2188 N N . PRO A 1 165 ? 25.987 38.184 27.589 1.00 16.34 161 PRO A N 1
ATOM 2189 C CA . PRO A 1 165 ? 25.665 37.562 26.293 1.00 17.83 161 PRO A CA 1
ATOM 2190 C C . PRO A 1 165 ? 25.986 36.064 26.248 1.00 17.95 161 PRO A C 1
ATOM 2191 O O . PRO A 1 165 ? 25.210 35.253 25.712 1.00 22.35 161 PRO A O 1
ATOM 2202 N N . ARG A 1 166 ? 27.130 35.709 26.822 1.00 20.17 162 ARG A N 1
ATOM 2203 C CA . ARG A 1 166 ? 27.595 34.329 26.836 1.00 21.13 162 ARG A CA 1
ATOM 2204 C C . ARG A 1 166 ? 26.663 33.449 27.666 1.00 21.07 162 ARG A C 1
ATOM 2205 O O . ARG A 1 166 ? 26.408 32.294 27.320 1.00 19.95 162 ARG A O 1
ATOM 2226 N N . LEU A 1 167 ? 26.150 33.998 28.764 1.00 18.03 163 LEU A N 1
ATOM 2227 C CA . LEU A 1 167 ? 25.257 33.246 29.638 1.00 14.75 163 LEU A CA 1
ATOM 2228 C C . LEU A 1 167 ? 23.868 33.077 29.013 1.00 15.09 163 LEU A C 1
ATOM 2229 O O . LEU A 1 167 ? 23.252 32.016 29.116 1.00 16.26 163 LEU A O 1
ATOM 2245 N N . ILE A 1 168 ? 23.376 34.127 28.366 1.00 19.64 164 ILE A N 1
ATOM 2246 C CA . ILE A 1 168 ? 22.099 34.061 27.667 1.00 20.46 164 ILE A CA 1
ATOM 2247 C C . ILE A 1 168 ? 22.154 32.973 26.586 1.00 20.51 164 ILE A C 1
ATOM 2248 O O . ILE A 1 168 ? 21.347 32.014 26.583 1.00 16.81 164 ILE A O 1
ATOM 2264 N N . ALA A 1 169 ? 23.125 33.106 25.684 1.00 15.29 165 ALA A N 1
ATOM 2265 C CA . ALA A 1 169 ? 23.259 32.135 24.602 1.00 17.38 165 ALA A CA 1
ATOM 2266 C C . ALA A 1 169 ? 23.574 30.728 25.132 1.00 17.68 165 ALA A C 1
ATOM 2267 O O . ALA A 1 169 ? 23.017 29.740 24.650 1.00 17.80 165 ALA A O 1
ATOM 2274 N N . GLY A 1 170 ? 24.454 30.639 26.128 1.00 21.16 166 GLY A N 1
ATOM 2275 C CA . GLY A 1 170 ? 24.817 29.356 26.713 1.00 24.99 166 GLY A CA 1
ATOM 2276 C C . GLY A 1 170 ? 23.664 28.647 27.408 1.00 22.76 166 GLY A C 1
ATOM 2277 O O . GLY A 1 170 ? 23.523 27.422 27.323 1.00 17.82 166 GLY A O 1
ATOM 2281 N N . SER A 1 171 ? 22.842 29.417 28.112 1.00 19.25 167 SER A N 1
ATOM 2282 C CA . SER A 1 171 ? 21.638 28.884 28.743 1.00 21.10 167 SER A CA 1
ATOM 2283 C C . SER A 1 171 ? 20.682 28.340 27.673 1.00 16.86 167 SER A C 1
ATOM 2284 O O . SER A 1 171 ? 20.186 27.200 27.768 1.00 16.75 167 SER A O 1
ATOM 2292 N N . LEU A 1 172 ? 20.428 29.145 26.644 1.00 17.87 168 LEU A N 1
ATOM 2293 C CA . LEU A 1 172 ? 19.557 28.675 25.564 1.00 14.35 168 LEU A CA 1
ATOM 2294 C C . LEU A 1 172 ? 20.103 27.413 24.889 1.00 14.17 168 LEU A C 1
ATOM 2295 O O . LEU A 1 172 ? 19.346 26.478 24.591 1.00 18.72 168 LEU A O 1
ATOM 2311 N N . LEU A 1 173 ? 21.410 27.381 24.645 1.00 18.62 169 LEU A N 1
ATOM 2312 C CA . LEU A 1 173 ? 22.030 26.205 24.033 1.00 18.97 169 LEU A CA 1
ATOM 2313 C C . LEU A 1 173 ? 21.902 24.989 24.947 1.00 25.63 169 LEU A C 1
ATOM 2314 O O . LEU A 1 173 ? 21.637 23.879 24.474 1.00 19.61 169 LEU A O 1
ATOM 2330 N N . ASP A 1 174 ? 22.092 25.198 26.251 1.00 20.36 170 ASP A N 1
ATOM 2331 C CA . ASP A 1 174 ? 21.859 24.134 27.230 1.00 23.38 170 ASP A CA 1
ATOM 2332 C C . ASP A 1 174 ? 20.455 23.551 27.068 1.00 22.01 170 ASP A C 1
ATOM 2333 O O . ASP A 1 174 ? 20.274 22.324 27.015 1.00 21.26 170 ASP A O 1
ATOM 2342 N N . LYS A 1 175 ? 19.458 24.431 27.007 1.00 19.13 171 LYS A N 1
ATOM 2343 C CA . LYS A 1 175 ? 18.070 23.969 26.873 1.00 17.14 171 LYS A CA 1
ATOM 2344 C C . LYS A 1 175 ? 17.827 23.222 25.549 1.00 20.22 171 LYS A C 1
ATOM 2345 O O . LYS A 1 175 ? 17.193 22.149 25.516 1.00 23.21 171 LYS A O 1
ATOM 2364 N N . TRP A 1 176 ? 18.349 23.778 24.462 1.00 20.13 172 TRP A N 1
ATOM 2365 C CA . TRP A 1 176 ? 18.262 23.111 23.168 1.00 17.79 172 TRP A CA 1
ATOM 2366 C C . TRP A 1 176 ? 18.867 21.705 23.222 1.00 20.45 172 TRP A C 1
ATOM 2367 O O . TRP A 1 176 ? 18.223 20.724 22.841 1.00 21.40 172 TRP A O 1
ATOM 2388 N N . GLN A 1 177 ? 20.103 21.605 23.702 1.00 20.39 173 GLN A N 1
ATOM 2389 C CA . GLN A 1 177 ? 20.780 20.314 23.764 1.00 22.01 173 GLN A CA 1
ATOM 2390 C C . GLN A 1 177 ? 20.041 19.338 24.667 1.00 26.06 173 GLN A C 1
ATOM 2391 O O . GLN A 1 177 ? 19.958 18.143 24.368 1.00 23.86 173 GLN A O 1
ATOM 2405 N N . ALA A 1 178 ? 19.511 19.845 25.776 1.00 27.13 174 ALA A N 1
ATOM 2406 C CA . ALA A 1 178 ? 18.782 18.997 26.714 1.00 29.44 174 ALA A CA 1
ATOM 2407 C C . ALA A 1 178 ? 17.455 18.477 26.160 1.00 31.46 174 ALA A C 1
ATOM 2408 O O . ALA A 1 178 ? 17.074 17.336 26.443 1.00 27.54 174 ALA A O 1
ATOM 2415 N N . HIS A 1 179 ? 16.735 19.311 25.407 1.00 22.77 175 HIS A N 1
ATOM 2416 C CA . HIS A 1 179 ? 15.367 18.953 25.009 1.00 22.22 175 HIS A CA 1
ATOM 2417 C C . HIS A 1 179 ? 15.075 18.756 23.512 1.00 27.34 175 HIS A C 1
ATOM 2418 O O . HIS A 1 179 ? 14.053 18.164 23.161 1.00 27.58 175 HIS A O 1
ATOM 2431 N N . SER A 1 180 ? 15.945 19.226 22.626 1.00 20.40 176 SER A N 1
ATOM 2432 C CA . SER A 1 180 ? 15.652 19.108 21.196 1.00 21.72 176 SER A CA 1
ATOM 2433 C C . SER A 1 180 ? 15.909 17.697 20.662 1.00 20.96 176 SER A C 1
ATOM 2434 O O . SER A 1 180 ? 16.865 17.045 21.071 1.00 23.65 176 SER A O 1
ATOM 2442 N N . PRO A 1 181 ? 15.059 17.226 19.732 1.00 25.93 177 PRO A N 1
ATOM 2443 C CA . PRO A 1 181 ? 15.349 15.978 19.015 1.00 28.59 177 PRO A CA 1
ATOM 2444 C C . PRO A 1 181 ? 16.486 16.163 18.016 1.00 30.40 177 PRO A C 1
ATOM 2445 O O . PRO A 1 181 ? 16.957 15.175 17.451 1.00 29.74 177 PRO A O 1
ATOM 2456 N N . PHE A 1 182 ? 16.910 17.410 17.801 1.00 24.51 178 PHE A N 1
ATOM 2457 C CA . PHE A 1 182 ? 18.000 17.712 16.873 1.00 18.73 178 PHE A CA 1
ATOM 2458 C C . PHE A 1 182 ? 19.149 18.420 17.582 1.00 21.71 178 PHE A C 1
ATOM 2459 O O . PHE A 1 182 ? 19.491 19.560 17.255 1.00 19.16 178 PHE A O 1
ATOM 2476 N N . PRO A 1 183 ? 19.762 17.741 18.554 1.00 24.81 179 PRO A N 1
ATOM 2477 C CA . PRO A 1 183 ? 20.889 18.360 19.254 1.00 23.99 179 PRO A CA 1
ATOM 2478 C C . PRO A 1 183 ? 22.093 18.521 18.342 1.00 26.37 179 PRO A C 1
ATOM 2479 O O . PRO A 1 183 ? 22.254 17.768 17.382 1.00 22.84 179 PRO A O 1
ATOM 2490 N N . TYR A 1 184 ? 22.923 19.513 18.635 1.00 27.38 180 TYR A N 1
ATOM 2491 C CA . TYR A 1 184 ? 24.216 19.624 17.989 1.00 26.50 180 TYR A CA 1
ATOM 2492 C C . TYR A 1 184 ? 25.082 18.486 18.499 1.00 26.73 180 TYR A C 1
ATOM 2493 O O . TYR A 1 184 ? 24.935 18.060 19.644 1.00 20.87 180 TYR A O 1
ATOM 2511 N N . ASN A 1 185 ? 25.973 17.977 17.655 1.00 30.28 181 ASN A N 1
ATOM 2512 C CA . ASN A 1 185 ? 26.945 17.002 18.127 1.00 33.58 181 ASN A CA 1
ATOM 2513 C C . ASN A 1 185 ? 28.000 17.732 18.972 1.00 34.48 181 ASN A C 1
ATOM 2514 O O . ASN A 1 185 ? 28.078 18.960 18.932 1.00 33.94 181 ASN A O 1
ATOM 2525 N N . PRO A 1 186 ? 28.790 16.984 19.758 1.00 36.56 182 PRO A N 1
ATOM 2526 C CA . PRO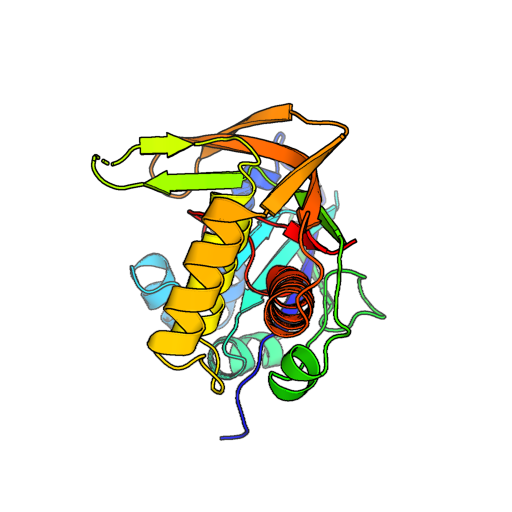 A 1 186 ? 29.750 17.548 20.720 1.00 37.42 182 PRO A CA 1
ATOM 2527 C C . PRO A 1 186 ? 30.679 18.612 20.137 1.00 37.48 182 PRO A C 1
ATOM 2528 O O . PRO A 1 186 ? 30.917 19.650 20.762 1.00 42.77 182 PRO A O 1
ATOM 2539 N N . LYS A 1 187 ? 31.178 18.358 18.935 1.00 36.79 183 LYS A N 1
ATOM 2540 C CA . LYS A 1 187 ? 32.128 19.253 18.293 1.00 46.49 183 LYS A CA 1
ATOM 2541 C C . LYS A 1 187 ? 31.424 20.515 17.784 1.00 38.29 183 LYS A C 1
ATOM 2542 O O . LYS A 1 187 ? 31.950 21.627 17.912 1.00 40.80 183 LYS A O 1
ATOM 2561 N N . GLU A 1 188 ? 30.237 20.338 17.208 1.00 32.28 184 GLU A N 1
ATOM 2562 C CA . GLU A 1 188 ? 29.397 21.470 16.834 1.00 32.70 184 GLU A CA 1
ATOM 2563 C C . GLU A 1 188 ? 29.121 22.322 18.071 1.00 27.73 184 GLU A C 1
ATOM 2564 O O . GLU A 1 188 ? 29.304 23.545 18.056 1.00 35.33 184 GLU A O 1
ATOM 2576 N N . GLU A 1 189 ? 28.689 21.664 19.144 1.00 27.12 185 GLU A N 1
ATOM 2577 C CA . GLU A 1 189 ? 28.363 22.352 20.385 1.00 26.73 185 GLU A CA 1
ATOM 2578 C C . GLU A 1 189 ? 29.558 23.141 20.915 1.00 38.16 185 GLU A C 1
ATOM 2579 O O . GLU A 1 189 ? 29.441 24.324 21.256 1.00 31.95 185 GLU A O 1
ATOM 2591 N N . ALA A 1 190 ? 30.707 22.481 20.996 1.00 38.39 186 ALA A N 1
ATOM 2592 C CA . ALA A 1 190 ? 31.901 23.126 21.527 1.00 40.52 186 ALA A CA 1
ATOM 2593 C C . ALA A 1 190 ? 32.320 24.299 20.642 1.00 28.80 186 ALA A C 1
ATOM 2594 O O . ALA A 1 190 ? 32.689 25.370 21.141 1.00 37.61 186 ALA A O 1
ATOM 2601 N N . ALA A 1 191 ? 32.256 24.098 19.330 1.00 25.29 187 ALA A N 1
ATOM 2602 C CA . ALA A 1 191 ? 32.559 25.165 18.384 1.00 40.06 187 ALA A CA 1
ATOM 2603 C C . ALA A 1 191 ? 31.646 26.367 18.628 1.00 40.56 187 ALA A C 1
ATOM 2604 O O . ALA A 1 191 ? 32.104 27.516 18.656 1.00 36.19 187 ALA A O 1
ATOM 2611 N N . LEU A 1 192 ? 30.355 26.101 18.810 1.00 30.16 188 LEU A N 1
ATOM 2612 C CA . LEU A 1 192 ? 29.407 27.172 19.091 1.00 21.70 188 LEU A CA 1
ATOM 2613 C C . LEU A 1 192 ? 29.761 27.900 20.379 1.00 27.14 188 LEU A C 1
ATOM 2614 O O . LEU A 1 192 ? 29.797 29.130 20.419 1.00 33.24 188 LEU A O 1
ATOM 2630 N N . ARG A 1 193 ? 30.012 27.140 21.437 1.00 31.23 189 ARG A N 1
ATOM 2631 C CA . ARG A 1 193 ? 30.342 27.752 22.715 1.00 36.96 189 ARG A CA 1
ATOM 2632 C C . ARG A 1 193 ? 31.610 28.607 22.636 1.00 37.39 189 ARG A C 1
ATOM 2633 O O . ARG A 1 193 ? 31.669 29.697 23.222 1.00 30.90 189 ARG A O 1
ATOM 2654 N N . GLU A 1 194 ? 32.614 28.135 21.900 1.00 32.10 190 GLU A N 1
ATOM 2655 C CA . GLU A 1 194 ? 33.835 28.924 21.744 1.00 42.49 190 GLU A CA 1
ATOM 2656 C C . GLU A 1 194 ? 33.552 30.182 20.913 1.00 38.83 190 GLU A C 1
ATOM 2657 O O . GLU A 1 194 ? 34.047 31.269 21.236 1.00 40.26 190 GLU A O 1
ATOM 2669 N N . LEU A 1 195 ? 32.745 30.048 19.860 1.00 37.50 191 LEU A N 1
ATOM 2670 C CA . LEU A 1 195 ? 32.339 31.218 19.079 1.00 44.91 191 LEU A CA 1
ATOM 2671 C C . LEU A 1 195 ? 31.628 32.249 19.943 1.00 34.42 191 LEU A C 1
ATOM 2672 O O . LEU A 1 195 ? 31.899 33.442 19.840 1.00 40.11 191 LEU A O 1
ATOM 2688 N N . PHE A 1 196 ? 30.704 31.787 20.779 1.00 36.99 192 PHE A N 1
ATOM 2689 C CA . PHE A 1 196 ? 30.006 32.675 21.698 1.00 30.71 192 PHE A CA 1
ATOM 2690 C C . PHE A 1 196 ? 30.993 33.358 22.630 1.00 48.54 192 PHE A C 1
ATOM 2691 O O . PHE A 1 196 ? 30.949 34.577 22.798 1.00 46.80 192 PHE A O 1
ATOM 2708 N N . GLU A 1 197 ? 31.879 32.574 23.238 1.00 51.47 193 GLU A N 1
ATOM 2709 C CA . GLU A 1 197 ? 32.879 33.140 24.138 1.00 50.03 193 GLU A CA 1
ATOM 2710 C C . GLU A 1 197 ? 33.725 34.197 23.446 1.00 39.27 193 GLU A C 1
ATOM 2711 O O . GLU A 1 197 ? 34.034 35.232 24.030 1.00 50.88 193 GLU A O 1
ATOM 2723 N N . LEU A 1 198 ? 34.097 33.932 22.200 1.00 43.49 194 LEU A N 1
ATOM 2724 C CA . LEU A 1 198 ? 34.981 34.833 21.468 1.00 53.96 194 LEU A CA 1
ATOM 2725 C C . LEU A 1 198 ? 34.297 36.038 20.808 1.00 59.05 194 LEU A C 1
ATOM 2726 O O . LEU A 1 198 ? 34.848 37.140 20.823 1.00 54.06 194 LEU A O 1
ATOM 2742 N N . ASP A 1 199 ? 33.106 35.839 20.245 1.00 30.73 195 ASP A N 1
ATOM 2743 C CA . ASP A 1 199 ? 32.564 36.782 19.261 1.00 34.59 195 ASP A CA 1
ATOM 2744 C C . ASP A 1 199 ? 31.155 37.304 19.542 1.00 27.05 195 ASP A C 1
ATOM 2745 O O . ASP A 1 199 ? 30.610 38.067 18.746 1.00 30.98 195 ASP A O 1
ATOM 2754 N N . LEU A 1 200 ? 30.570 36.911 20.665 1.00 22.56 196 LEU A N 1
ATOM 2755 C CA . LEU A 1 200 ? 29.230 37.371 21.006 1.00 29.49 196 LEU A CA 1
ATOM 2756 C C . LEU A 1 200 ? 29.320 38.535 21.987 1.00 33.13 196 LEU A C 1
ATOM 2757 O O . LEU A 1 200 ? 29.971 38.436 23.026 1.00 34.07 196 LEU A O 1
ATOM 2773 N N . GLU A 1 201 ? 28.671 39.639 21.631 1.00 23.11 197 GLU A N 1
ATOM 2774 C CA . GLU A 1 201 ? 28.670 40.848 22.444 1.00 23.59 197 GLU A CA 1
ATOM 2775 C C . GLU A 1 201 ? 27.252 41.220 22.820 1.00 21.52 197 GLU A C 1
ATOM 2776 O O . GLU A 1 201 ? 26.303 40.847 22.131 1.00 22.35 197 GLU A O 1
ATOM 2788 N N . VAL A 1 202 ? 27.107 41.975 23.903 1.00 25.33 198 VAL A N 1
ATOM 2789 C CA . VAL A 1 202 ? 25.846 42.656 24.166 1.00 24.39 198 VAL A CA 1
ATOM 2790 C C . VAL A 1 202 ? 25.906 44.020 23.488 1.00 24.81 198 VAL A C 1
ATOM 2791 O O . VAL A 1 202 ? 26.639 44.916 23.908 1.00 27.33 198 VAL A O 1
ATOM 2804 N N . ALA A 1 203 ? 25.122 44.143 22.424 1.00 25.88 199 ALA A N 1
ATOM 2805 C CA . ALA A 1 203 ? 25.143 45.289 21.528 1.00 27.98 199 ALA A CA 1
ATOM 2806 C C . ALA A 1 203 ? 24.337 46.443 22.088 1.00 15.03 199 ALA A C 1
ATOM 2807 O O . ALA A 1 203 ? 24.464 47.575 21.633 1.00 18.16 199 ALA A O 1
ATOM 2814 N N . GLY A 1 204 ? 23.470 46.138 23.047 1.00 16.41 200 GLY A N 1
ATOM 2815 C CA . GLY A 1 204 ? 22.648 47.150 23.677 1.00 18.04 200 GLY A CA 1
ATOM 2816 C C . GLY A 1 204 ? 21.697 46.564 24.706 1.00 22.28 200 GLY A C 1
ATOM 2817 O O . GLY A 1 204 ? 21.498 45.342 24.760 1.00 18.16 200 GLY A O 1
ATOM 2821 N N . PHE A 1 205 ? 21.133 47.435 25.541 1.00 18.55 201 PHE A N 1
ATOM 2822 C CA . PHE A 1 205 ? 20.029 47.058 26.422 1.00 14.56 201 PHE A CA 1
ATOM 2823 C C . PHE A 1 205 ? 19.126 48.255 26.731 1.00 17.15 201 PHE A C 1
ATOM 2824 O O . PHE A 1 205 ? 19.567 49.405 26.659 1.00 18.66 201 PHE A O 1
ATOM 2841 N N . ARG A 1 206 ? 17.858 47.974 27.039 1.00 18.37 202 ARG A N 1
ATOM 2842 C CA . ARG A 1 206 ? 16.862 49.016 27.332 1.00 20.70 202 ARG A CA 1
ATOM 2843 C C . ARG A 1 206 ? 16.080 48.660 28.579 1.00 18.70 202 ARG A C 1
ATOM 2844 O O . ARG A 1 206 ? 15.837 47.482 28.849 1.00 21.15 202 ARG A O 1
ATOM 2865 N N . ASN A 1 207 ? 15.634 49.691 29.290 1.00 16.27 203 ASN A N 1
ATOM 2866 C CA . ASN A 1 207 ? 14.693 49.545 30.397 1.00 17.20 203 ASN A CA 1
ATOM 2867 C C . ASN A 1 207 ? 15.117 48.459 31.379 1.00 18.25 203 ASN A C 1
ATOM 2868 O O . ASN A 1 207 ? 14.288 47.707 31.891 1.00 23.70 203 ASN A O 1
ATOM 2879 N N . LEU A 1 208 ? 16.415 48.369 31.634 1.00 17.05 204 LEU A N 1
ATOM 2880 C CA . LEU A 1 208 ? 16.925 47.344 32.526 1.00 16.46 204 LEU A CA 1
ATOM 2881 C C . LEU A 1 208 ? 16.570 47.676 33.971 1.00 21.72 204 LEU A C 1
ATOM 2882 O O . LEU A 1 208 ? 16.750 48.811 34.408 1.00 17.81 204 LEU A O 1
ATOM 2898 N N . ARG A 1 209 ? 16.050 46.691 34.701 1.00 16.66 205 ARG A N 1
ATOM 2899 C CA . ARG A 1 209 ? 15.723 46.897 36.110 1.00 16.00 205 ARG A CA 1
ATOM 2900 C C . ARG A 1 209 ? 16.083 45.677 36.946 1.00 23.67 205 ARG A C 1
ATOM 2901 O O . ARG A 1 209 ? 15.958 44.528 36.495 1.00 20.61 205 ARG A O 1
ATOM 2922 N N . PHE A 1 210 ? 16.521 45.949 38.171 1.00 19.20 206 PHE A N 1
ATOM 2923 C CA . PHE A 1 210 ? 16.887 44.918 39.124 1.00 14.16 206 PHE A CA 1
ATOM 2924 C C . PHE A 1 210 ? 15.698 44.540 39.988 1.00 19.15 206 PHE A C 1
ATOM 2925 O O . PHE A 1 210 ? 14.959 45.399 40.450 1.00 16.06 206 PHE A O 1
ATOM 2942 N N . HIS A 1 211 ? 15.548 43.245 40.229 1.00 16.53 207 HIS A N 1
ATOM 2943 C CA . HIS A 1 211 ? 14.458 42.731 41.039 1.00 19.40 207 HIS A CA 1
ATOM 2944 C C . HIS A 1 211 ? 15.031 41.700 42.012 1.00 17.75 207 HIS A C 1
ATOM 2945 O O . HIS A 1 211 ? 16.118 41.158 41.787 1.00 19.05 207 HIS A O 1
ATOM 2960 N N . ARG A 1 212 ? 14.315 41.454 43.105 1.00 16.85 208 ARG A N 1
ATOM 2961 C CA . ARG A 1 212 ? 14.615 40.321 43.972 1.00 17.74 208 ARG A CA 1
ATOM 2962 C C . ARG A 1 212 ? 13.309 39.637 44.336 1.00 19.75 208 ARG A C 1
ATOM 2963 O O . ARG A 1 212 ? 12.465 40.216 45.028 1.00 18.32 208 ARG A O 1
ATOM 2984 N N . VAL A 1 213 ? 13.146 38.401 43.877 1.00 17.30 209 VAL A N 1
ATOM 2985 C CA . VAL A 1 213 ? 11.848 37.742 43.958 1.00 22.01 209 VAL A CA 1
ATOM 2986 C C . VAL A 1 213 ? 11.934 36.329 44.489 1.00 27.47 209 VAL A C 1
ATOM 2987 O O . VAL A 1 213 ? 12.981 35.686 44.435 1.00 24.50 209 VAL A O 1
ATOM 3000 N N . GLN A 1 214 ? 10.805 35.848 44.989 1.00 23.09 210 GLN A N 1
ATOM 3001 C CA . GLN A 1 214 ? 10.708 34.474 45.436 1.00 27.01 210 GLN A CA 1
ATOM 3002 C C . GLN A 1 214 ? 10.559 33.551 44.235 1.00 26.29 210 GLN A C 1
ATOM 3003 O O . GLN A 1 214 ? 9.708 33.763 43.375 1.00 26.49 210 GLN A O 1
ATOM 3017 N N . ALA A 1 215 ? 11.413 32.536 44.181 1.00 30.59 211 ALA A N 1
ATOM 3018 C CA . ALA A 1 215 ? 11.350 31.522 43.141 1.00 36.91 211 ALA A CA 1
ATOM 3019 C C . ALA A 1 215 ? 11.452 30.177 43.834 1.00 35.20 211 ALA A C 1
ATOM 3020 O O . ALA A 1 215 ? 12.544 29.656 44.064 1.00 42.46 211 ALA A O 1
ATOM 3027 N N . GLY A 1 216 ? 10.293 29.633 44.184 1.00 39.01 212 GLY A N 1
ATOM 3028 C CA . GLY A 1 216 ? 10.223 28.453 45.017 1.00 45.12 212 GLY A CA 1
ATOM 3029 C C . GLY A 1 216 ? 10.297 28.857 46.475 1.00 48.43 212 GLY A C 1
ATOM 3030 O O . GLY A 1 216 ? 9.569 29.739 46.933 1.00 47.38 212 GLY A O 1
ATOM 3034 N N . LYS A 1 217 ? 11.204 28.211 47.194 1.00 38.67 213 LYS A N 1
ATOM 3035 C CA . LYS A 1 217 ? 11.370 28.421 48.626 1.00 51.07 213 LYS A CA 1
ATOM 3036 C C . LYS A 1 217 ? 12.159 29.692 48.966 1.00 55.93 213 LYS A C 1
ATOM 3037 O O . LYS A 1 217 ? 11.828 30.396 49.922 1.00 52.73 213 LYS A O 1
ATOM 3056 N N . GLY A 1 218 ? 13.197 29.981 48.182 1.00 34.66 214 GLY A N 1
ATOM 3057 C CA . GLY A 1 218 ? 14.082 31.102 48.463 1.00 31.10 214 GLY A CA 1
ATOM 3058 C C . GLY A 1 218 ? 13.869 32.313 47.574 1.00 26.02 214 GLY A C 1
ATOM 3059 O O . GLY A 1 218 ? 13.031 32.300 46.670 1.00 29.30 214 GLY A O 1
ATOM 3063 N N . PHE A 1 219 ? 14.637 33.366 47.844 1.00 23.16 215 PHE A N 1
ATOM 3064 C CA . PHE A 1 219 ? 14.587 34.597 47.065 1.00 25.58 215 PHE A CA 1
ATOM 3065 C C . PHE A 1 219 ? 15.843 34.762 46.233 1.00 31.43 215 PHE A C 1
ATOM 3066 O O . PHE A 1 219 ? 16.942 34.441 46.685 1.00 26.02 215 PHE A O 1
ATOM 3083 N N . PHE A 1 220 ? 15.674 35.268 45.015 1.00 22.38 216 PHE A N 1
ATOM 3084 C CA . PHE A 1 220 ? 16.794 35.424 44.106 1.00 25.02 216 PHE A CA 1
ATOM 3085 C C . PHE A 1 220 ? 16.741 36.747 43.356 1.00 22.48 216 PHE A C 1
ATOM 3086 O O . PHE A 1 220 ? 15.658 37.281 43.084 1.00 20.12 216 PHE A O 1
ATOM 3103 N N . PRO A 1 221 ? 17.923 37.288 43.036 1.00 18.09 217 PRO A N 1
ATOM 3104 C CA . PRO A 1 221 ? 18.003 38.519 42.257 1.00 16.36 217 PRO A CA 1
ATOM 3105 C C . PRO A 1 221 ? 17.736 38.198 40.801 1.00 18.17 217 PRO A C 1
ATOM 3106 O O . PRO A 1 221 ? 17.972 37.065 40.382 1.00 16.16 217 PRO A O 1
ATOM 3117 N N . GLY A 1 222 ? 17.225 39.164 40.052 1.00 19.07 218 GLY A N 1
ATOM 3118 C CA . GLY A 1 222 ? 17.080 38.980 38.618 1.00 20.78 218 GLY A CA 1
ATOM 3119 C C . GLY A 1 222 ? 16.865 40.308 37.937 1.00 20.32 218 GLY A C 1
ATOM 3120 O O . GLY A 1 222 ? 16.558 41.293 38.605 1.00 21.35 218 GLY A O 1
ATOM 3124 N N . PHE A 1 223 ? 17.023 40.345 36.618 1.00 19.25 219 PHE A N 1
ATOM 3125 C CA . PHE A 1 223 ? 16.811 41.579 35.879 1.00 15.14 219 PHE A CA 1
ATOM 3126 C C . PHE A 1 223 ? 15.655 41.438 34.908 1.00 18.67 219 PHE A C 1
ATOM 3127 O O . PHE A 1 223 ? 15.331 40.330 34.462 1.00 15.42 219 PHE A O 1
ATOM 3144 N N . THR A 1 224 ? 15.028 42.570 34.605 1.00 17.69 220 THR A N 1
ATOM 3145 C CA . THR A 1 224 ? 14.074 42.655 33.503 1.00 16.14 220 THR A CA 1
ATOM 3146 C C . THR A 1 224 ? 14.524 43.748 32.558 1.00 17.24 220 THR A C 1
ATOM 3147 O O . THR A 1 224 ? 15.383 44.565 32.911 1.00 18.59 220 THR A O 1
ATOM 3158 N N . GLY A 1 225 ? 13.923 43.774 31.370 1.00 19.25 221 GLY A N 1
ATOM 3159 C CA . GLY A 1 225 ? 14.247 44.770 30.370 1.00 18.36 221 GLY A CA 1
ATOM 3160 C C . GLY A 1 225 ? 14.473 44.118 29.021 1.00 19.51 221 GLY A C 1
ATOM 3161 O O . GLY A 1 225 ? 14.021 43.000 28.775 1.00 20.14 221 GLY A O 1
ATOM 3165 N N . GLU A 1 226 ? 15.180 44.815 28.144 1.00 15.99 222 GLU A N 1
ATOM 3166 C CA . GLU A 1 226 ? 15.476 44.274 26.828 1.00 17.65 222 GLU A CA 1
ATOM 3167 C C . GLU A 1 226 ? 16.975 44.258 26.646 1.00 19.73 222 GLU A C 1
ATOM 3168 O O . GLU A 1 226 ? 17.673 45.156 27.128 1.00 20.90 222 GLU A O 1
ATOM 3180 N N . ALA A 1 227 ? 17.472 43.225 25.973 1.00 15.43 223 ALA A N 1
ATOM 3181 C CA . ALA A 1 227 ? 18.889 43.186 25.634 1.00 15.91 223 ALA A CA 1
ATOM 3182 C C . ALA A 1 227 ? 19.103 42.614 24.247 1.00 17.57 223 ALA A C 1
ATOM 3183 O O . ALA A 1 227 ? 18.377 41.716 23.812 1.00 17.26 223 ALA A O 1
ATOM 3190 N N . THR A 1 228 ? 20.105 43.158 23.564 1.00 17.23 224 THR A N 1
ATOM 3191 C CA . THR A 1 228 ? 20.426 42.768 22.197 1.00 18.45 224 THR A CA 1
ATOM 3192 C C . THR A 1 228 ? 21.815 42.144 22.125 1.00 20.56 224 THR A C 1
ATOM 3193 O O . THR A 1 228 ? 22.798 42.735 22.571 1.00 16.92 224 THR A O 1
ATOM 3204 N N . LEU A 1 229 ? 21.877 40.938 21.572 1.00 14.56 225 LEU A N 1
ATOM 3205 C CA . LEU A 1 229 ? 23.134 40.238 21.360 1.00 17.88 225 LEU A CA 1
ATOM 3206 C C . LEU A 1 229 ? 23.567 40.433 19.922 1.00 19.82 225 LEU A C 1
ATOM 3207 O O . LEU A 1 229 ? 22.728 40.432 19.018 1.00 20.97 225 LEU A O 1
ATOM 3223 N N . ARG A 1 230 ? 24.870 40.582 19.716 1.00 22.56 226 ARG A N 1
ATOM 3224 C CA . ARG A 1 230 ? 25.419 40.697 18.372 1.00 27.27 226 ARG A CA 1
ATOM 3225 C C . ARG A 1 230 ? 26.645 39.812 18.186 1.00 22.80 226 ARG A C 1
ATOM 3226 O O . ARG A 1 230 ? 27.525 39.753 19.044 1.00 29.73 226 ARG A O 1
ATOM 3247 N N . LEU A 1 231 ? 26.680 39.119 17.053 1.00 30.43 227 LEU A N 1
ATOM 3248 C CA . LEU A 1 231 ? 27.884 38.442 16.594 1.00 52.49 227 LEU A CA 1
ATOM 3249 C C . LEU A 1 231 ? 28.808 39.419 15.892 1.00 49.31 227 LEU A C 1
ATOM 3250 O O . LEU A 1 231 ? 28.441 40.034 14.890 1.00 50.28 227 LEU A O 1
ATOM 3266 N N . TRP A 1 232 ? 30.008 39.561 16.436 1.00 56.22 228 TRP A N 1
ATOM 3267 C CA . TRP A 1 232 ? 31.066 40.294 15.773 1.00 47.00 228 TRP A CA 1
ATOM 3268 C C . TRP A 1 232 ? 31.373 39.552 14.486 1.00 61.12 228 TRP A C 1
ATOM 3269 O O . TRP A 1 232 ? 31.723 40.149 13.466 1.00 65.01 228 TRP A O 1
ATOM 3290 N N . SER A 1 233 ? 31.214 38.234 14.552 1.00 63.63 229 SER A N 1
ATOM 3291 C CA . SER A 1 233 ? 31.560 37.346 13.455 1.00 73.46 229 SER A CA 1
ATOM 3292 C C . SER A 1 233 ? 30.512 37.266 12.360 1.00 72.23 229 SER A C 1
ATOM 3293 O O . SER A 1 233 ? 29.307 37.318 12.607 1.00 68.85 229 SER A O 1
ATOM 3301 N N . GLN A 1 234 ? 31.017 37.126 11.143 1.00 73.21 230 GLN A N 1
ATOM 3302 C CA . GLN A 1 234 ? 30.263 36.564 10.036 1.00 76.09 230 GLN A CA 1
ATOM 3303 C C . GLN A 1 234 ? 30.593 35.070 10.034 1.00 70.32 230 GLN A C 1
ATOM 3304 O O . GLN A 1 234 ? 31.681 34.655 9.645 1.00 80.85 230 GLN A O 1
ATOM 3318 N N . SER A 1 235 ? 29.667 34.270 10.545 1.00 69.20 231 SER A N 1
ATOM 3319 C CA . SER A 1 235 ? 29.834 32.825 10.572 1.00 65.87 231 SER A CA 1
ATOM 3320 C C . SER A 1 235 ? 28.460 32.200 10.441 1.00 62.53 231 SER A C 1
ATOM 3321 O O . SER A 1 235 ? 27.605 32.398 11.299 1.00 45.16 231 SER A O 1
ATOM 3329 N N . LEU A 1 236 ? 28.252 31.442 9.372 1.00 55.74 232 LEU A N 1
ATOM 3330 C CA . LEU A 1 236 ? 26.929 30.925 9.055 1.00 51.76 232 LEU A CA 1
ATOM 3331 C C . LEU A 1 236 ? 26.414 30.034 10.177 1.00 45.76 232 LEU A C 1
ATOM 3332 O O . LEU A 1 236 ? 25.238 30.086 10.546 1.00 42.19 232 LEU A O 1
ATOM 3348 N N . GLU A 1 237 ? 27.318 29.221 10.709 1.00 52.78 233 GLU A N 1
ATOM 3349 C CA . GLU A 1 237 ? 26.999 28.242 11.736 1.00 56.90 233 GLU A CA 1
ATOM 3350 C C . GLU A 1 237 ? 26.462 28.962 12.971 1.00 48.04 233 GLU A C 1
ATOM 3351 O O . GLU A 1 237 ? 25.397 28.626 13.521 1.00 43.49 233 GLU A O 1
ATOM 3363 N N . ALA A 1 238 ? 27.213 29.981 13.372 1.00 40.59 234 ALA A N 1
ATOM 3364 C CA . ALA A 1 238 ? 26.896 30.782 14.539 1.00 48.37 234 ALA A CA 1
ATOM 3365 C C . ALA A 1 238 ? 25.586 31.531 14.328 1.00 39.51 234 ALA A C 1
ATOM 3366 O O . ALA A 1 238 ? 24.729 31.551 15.209 1.00 30.41 234 ALA A O 1
ATOM 3373 N N . GLN A 1 239 ? 25.433 32.143 13.158 1.00 30.61 235 GLN A N 1
ATOM 3374 C CA . GLN A 1 239 ? 24.226 32.906 12.849 1.00 28.83 235 GLN A CA 1
ATOM 3375 C C . GLN A 1 239 ? 22.982 32.015 12.892 1.00 22.71 235 GLN A C 1
ATOM 3376 O O . GLN A 1 239 ? 21.942 32.389 13.455 1.00 24.86 235 GLN A O 1
ATOM 3390 N N . GLU A 1 240 ? 23.088 30.835 12.288 1.00 23.99 236 GLU A N 1
ATOM 3391 C CA . GLU A 1 240 ? 21.982 29.880 12.305 1.00 23.82 236 GLU A CA 1
ATOM 3392 C C . GLU A 1 240 ? 21.643 29.454 13.731 1.00 19.29 236 GLU A C 1
ATOM 3393 O O . GLU A 1 240 ? 20.461 29.414 14.128 1.00 22.73 236 GLU A O 1
ATOM 3405 N N . ALA A 1 241 ? 22.681 29.121 14.494 1.00 23.10 237 ALA A N 1
ATOM 3406 C CA . ALA A 1 241 ? 22.494 28.781 15.899 1.00 24.72 237 ALA A CA 1
ATOM 3407 C C . ALA A 1 241 ? 21.778 29.910 16.634 1.00 21.77 237 ALA A C 1
ATOM 3408 O O . ALA A 1 241 ? 20.817 29.675 17.373 1.00 22.37 237 ALA A O 1
ATOM 3415 N N . LEU A 1 242 ? 22.244 31.138 16.427 1.00 23.19 238 LEU A N 1
ATOM 3416 C CA . LEU A 1 242 ? 21.655 32.290 17.099 1.00 25.59 238 LEU A CA 1
ATOM 3417 C C . LEU A 1 242 ? 20.170 32.417 16.764 1.00 22.57 238 LEU A C 1
ATOM 3418 O O . LEU A 1 242 ? 19.348 32.658 17.650 1.00 17.86 238 LEU A O 1
ATOM 3434 N N . GLY A 1 243 ? 19.827 32.259 15.485 1.00 22.31 239 GLY A N 1
ATOM 3435 C CA . GLY A 1 243 ? 18.428 32.274 15.080 1.00 21.41 239 GLY A CA 1
ATOM 3436 C C . GLY A 1 243 ? 17.572 31.216 15.767 1.00 15.89 239 GLY A C 1
ATOM 3437 O O . GLY A 1 243 ? 16.458 31.497 16.256 1.00 16.60 239 GLY A O 1
ATOM 3441 N N . ARG A 1 244 ? 18.081 29.986 15.796 1.00 19.05 240 ARG A N 1
ATOM 3442 C CA . ARG A 1 244 ? 17.368 28.897 16.470 1.00 16.81 240 ARG A CA 1
ATOM 3443 C C . ARG A 1 244 ? 17.182 29.141 17.973 1.00 14.61 240 ARG A C 1
ATOM 3444 O O . ARG A 1 244 ? 16.095 28.918 18.530 1.00 18.28 240 ARG A O 1
ATOM 3465 N N . LEU A 1 245 ? 18.252 29.575 18.628 1.00 15.52 241 LEU A N 1
ATOM 3466 C CA . LEU A 1 245 ? 18.223 29.787 20.072 1.00 14.27 241 LEU A CA 1
ATOM 3467 C C . LEU A 1 245 ? 17.321 30.960 20.421 1.00 11.98 241 LEU A C 1
ATOM 3468 O O . LEU A 1 245 ? 16.561 30.909 21.381 1.00 18.66 241 LEU A O 1
ATOM 3484 N N . HIS A 1 246 ? 17.411 32.013 19.620 1.00 18.11 242 HIS A N 1
ATOM 3485 C CA . HIS A 1 246 ? 16.534 33.170 19.739 1.00 17.11 242 HIS A CA 1
ATOM 3486 C C . HIS A 1 246 ? 15.071 32.721 19.652 1.00 19.29 242 HIS A C 1
ATOM 3487 O O . HIS A 1 246 ? 14.257 33.091 20.503 1.00 19.35 242 HIS A O 1
ATOM 3502 N N . ALA A 1 247 ? 14.739 31.896 18.658 1.00 16.45 243 ALA A N 1
ATOM 3503 C CA . ALA A 1 247 ? 13.368 31.372 18.551 1.00 16.38 243 ALA A CA 1
ATOM 3504 C C . ALA A 1 247 ? 12.957 30.491 19.741 1.00 17.02 243 ALA A C 1
ATOM 3505 O O . ALA A 1 247 ? 11.834 30.594 20.249 1.00 16.27 243 ALA A O 1
ATOM 3512 N N . LEU A 1 248 ? 13.860 29.618 20.175 1.00 20.43 244 LEU A N 1
ATOM 3513 C CA . LEU A 1 248 ? 13.582 28.712 21.292 1.00 16.67 244 LEU A CA 1
ATOM 3514 C C . LEU A 1 248 ? 13.152 29.433 22.587 1.00 15.60 244 LEU A C 1
ATOM 3515 O O . LEU A 1 248 ? 12.316 28.924 23.348 1.00 17.31 244 LEU A O 1
ATOM 3531 N N . ALA A 1 249 ? 13.721 30.614 22.822 1.00 17.49 245 ALA A N 1
ATOM 3532 C CA . ALA A 1 249 ? 13.535 31.345 24.082 1.00 16.15 245 ALA A CA 1
ATOM 3533 C C . ALA A 1 249 ? 12.068 31.580 24.436 1.00 17.99 245 ALA A C 1
ATOM 3534 O O . ALA A 1 249 ? 11.697 31.607 25.612 1.00 15.78 245 ALA A O 1
ATOM 3541 N N . PHE A 1 250 ? 11.250 31.769 23.408 1.00 19.45 246 PHE A N 1
ATOM 3542 C CA . PHE A 1 250 ? 9.812 31.975 23.566 1.00 24.75 246 PHE A CA 1
ATOM 3543 C C . PHE A 1 250 ? 9.189 30.874 24.419 1.00 19.88 246 PHE A C 1
ATOM 3544 O O . PHE A 1 250 ? 8.285 31.128 25.221 1.00 19.99 246 PHE A O 1
ATOM 3561 N N . PHE A 1 251 ? 9.694 29.655 24.253 1.00 19.41 247 PHE A N 1
ATOM 3562 C CA . PHE A 1 251 ? 9.186 28.498 24.982 1.00 20.52 247 PHE A CA 1
ATOM 3563 C C . PHE A 1 251 ? 10.053 28.137 26.177 1.00 23.35 247 PHE A C 1
ATOM 3564 O O . PHE A 1 251 ? 9.535 27.835 27.254 1.00 19.88 247 PHE A O 1
ATOM 3581 N N . SER A 1 252 ? 11.368 28.170 25.985 1.00 17.08 248 SER A N 1
ATOM 3582 C CA . SER A 1 252 ? 12.289 27.670 27.000 1.00 17.32 248 SER A CA 1
ATOM 3583 C C . SER A 1 252 ? 12.493 28.647 28.152 1.00 20.12 248 SER A C 1
ATOM 3584 O O . SER A 1 252 ? 12.772 28.243 29.279 1.00 21.35 248 SER A O 1
ATOM 3592 N N . GLY A 1 253 ? 12.377 29.934 27.859 1.00 20.20 249 GLY A N 1
ATOM 3593 C CA . GLY A 1 253 ? 12.814 30.951 28.793 1.00 23.84 249 GLY A CA 1
ATOM 3594 C C . GLY A 1 253 ? 14.329 31.024 28.790 1.00 23.10 249 GLY A C 1
ATOM 3595 O O . GLY A 1 253 ? 14.992 30.353 27.995 1.00 19.95 249 GLY A O 1
ATOM 3599 N N . VAL A 1 254 ? 14.872 31.844 29.683 1.00 18.06 250 VAL A N 1
ATOM 3600 C CA . VAL A 1 254 ? 16.310 32.039 29.787 1.00 14.73 250 VAL A CA 1
ATOM 3601 C C . VAL A 1 254 ? 16.757 31.968 31.244 1.00 16.31 250 VAL A C 1
ATOM 3602 O O . VAL A 1 254 ? 16.150 32.574 32.122 1.00 20.51 250 VAL A O 1
ATOM 3615 N N . GLY A 1 255 ? 17.824 31.216 31.485 1.00 21.40 251 GLY A N 1
ATOM 3616 C CA . GLY A 1 255 ? 18.438 31.163 32.795 1.00 18.30 251 GLY A CA 1
ATOM 3617 C C . GLY A 1 255 ? 17.755 30.204 33.748 1.00 22.17 251 GLY A C 1
ATOM 3618 O O . GLY A 1 255 ? 17.134 29.218 33.336 1.00 19.83 251 GLY A O 1
ATOM 3622 N N . ALA A 1 256 ? 17.869 30.524 35.033 1.00 21.50 252 ALA A N 1
ATOM 3623 C CA . ALA A 1 256 ? 17.449 29.647 36.117 1.00 20.48 252 ALA A CA 1
ATOM 3624 C C . ALA A 1 256 ? 16.037 29.937 36.618 1.00 21.63 252 ALA A C 1
ATOM 3625 O O . ALA A 1 256 ? 15.480 31.005 36.365 1.00 23.58 252 ALA A O 1
ATOM 3632 N N . LYS A 1 257 ? 15.472 28.960 37.326 1.00 19.60 253 LYS A N 1
ATOM 3633 C CA . LYS A 1 257 ? 14.202 29.112 38.032 1.00 20.32 253 LYS A CA 1
ATOM 3634 C C . LYS A 1 257 ? 13.003 29.370 37.125 1.00 23.16 253 LYS A C 1
ATOM 3635 O O . LYS A 1 257 ? 12.023 29.984 37.555 1.00 24.94 253 LYS A O 1
ATOM 3654 N N . THR A 1 258 ? 13.060 28.895 35.885 1.00 20.88 254 THR A N 1
ATOM 3655 C CA . THR A 1 258 ? 11.944 29.109 34.964 1.00 19.20 254 THR A CA 1
ATOM 3656 C C . THR A 1 258 ? 10.632 28.442 35.402 1.00 22.29 254 THR A C 1
ATOM 3657 O O . THR A 1 258 ? 9.548 28.957 35.102 1.00 23.82 254 THR A O 1
ATOM 3668 N N . PRO A 1 259 ? 10.711 27.306 36.114 1.00 24.26 255 PRO A N 1
ATOM 3669 C CA . PRO A 1 259 ? 9.456 26.738 36.620 1.00 24.63 255 PRO A CA 1
ATOM 3670 C C . PRO A 1 259 ? 8.788 27.641 37.651 1.00 29.68 255 PRO A C 1
ATOM 3671 O O . PRO A 1 259 ? 7.593 27.486 37.913 1.00 33.22 255 PRO A O 1
ATOM 3682 N N . TYR A 1 260 ? 9.556 28.574 38.211 1.00 24.69 256 TYR A N 1
ATOM 3683 C CA . TYR A 1 260 ? 9.100 29.398 39.328 1.00 24.72 256 TYR A CA 1
ATOM 3684 C C . TYR A 1 260 ? 8.842 30.857 38.955 1.00 27.96 256 TYR A C 1
ATOM 3685 O O . TYR A 1 260 ? 8.873 31.730 39.821 1.00 28.76 256 TYR A O 1
ATOM 3703 N N . GLY A 1 261 ? 8.613 31.123 37.670 1.00 25.46 257 GLY A N 1
ATOM 3704 C CA . GLY A 1 261 ? 8.125 32.426 37.235 1.00 30.00 257 GLY A CA 1
ATOM 3705 C C . GLY A 1 261 ? 9.219 33.326 36.713 1.00 28.22 257 GLY A C 1
ATOM 3706 O O . GLY A 1 261 ? 8.982 34.465 36.310 1.00 31.34 257 GLY A O 1
ATOM 3710 N N . MET A 1 262 ? 10.429 32.794 36.712 1.00 19.87 258 MET A N 1
ATOM 3711 C CA . MET A 1 262 ? 11.607 33.555 36.348 1.00 19.84 258 MET A CA 1
ATOM 3712 C C . MET A 1 262 ? 12.049 33.290 34.902 1.00 19.28 258 MET A C 1
ATOM 3713 O O . MET A 1 262 ? 11.764 32.236 34.349 1.00 25.76 258 MET A O 1
ATOM 3727 N N . GLY A 1 263 ? 12.724 34.251 34.279 1.00 17.89 259 GLY A N 1
ATOM 3728 C CA . GLY A 1 263 ? 13.332 34.015 32.976 1.00 18.90 259 GLY A CA 1
ATOM 3729 C C . GLY A 1 263 ? 12.384 34.001 31.789 1.00 19.37 259 GLY A C 1
ATOM 3730 O O . GLY A 1 263 ? 12.696 33.407 30.749 1.00 19.51 259 GLY A O 1
ATOM 3734 N N . LEU A 1 264 ? 11.232 34.649 31.922 1.00 17.42 260 LEU A N 1
ATOM 3735 C CA . LEU A 1 264 ? 10.322 34.786 30.790 1.00 18.31 260 LEU A CA 1
ATOM 3736 C C . LEU A 1 264 ? 10.950 35.748 29.781 1.00 17.94 260 LEU A C 1
ATOM 3737 O O . LEU A 1 264 ? 11.074 36.946 30.039 1.00 21.79 260 LEU A O 1
ATOM 3753 N N . ALA A 1 265 ? 11.367 35.202 28.641 1.00 20.27 261 ALA A N 1
ATOM 3754 C CA . ALA A 1 265 ? 12.111 35.961 27.642 1.00 24.94 261 ALA A CA 1
ATOM 3755 C C . ALA A 1 265 ? 11.468 35.831 26.272 1.00 23.15 261 ALA A C 1
ATOM 3756 O O . ALA A 1 265 ? 11.393 34.738 25.711 1.00 33.63 261 ALA A O 1
ATOM 3763 N N . VAL A 1 266 ? 11.025 36.962 25.735 1.00 24.62 262 VAL A N 1
ATOM 3764 C CA . VAL A 1 266 ? 10.336 36.997 24.453 1.00 22.54 262 VAL A CA 1
ATOM 3765 C C . VAL A 1 266 ? 11.300 37.461 23.363 1.00 21.40 262 VAL A C 1
ATOM 3766 O O . VAL A 1 266 ? 11.877 38.542 23.472 1.00 19.60 262 VAL A O 1
ATOM 3779 N N . PRO A 1 267 ? 11.483 36.650 22.306 1.00 19.46 263 PRO A N 1
ATOM 3780 C CA . PRO A 1 267 ? 12.332 37.132 21.211 1.00 17.97 263 PRO A CA 1
ATOM 3781 C C . PRO A 1 267 ? 11.670 38.284 20.466 1.00 20.19 263 PRO A C 1
ATOM 3782 O O . PRO A 1 267 ? 10.471 38.222 20.181 1.00 20.18 263 PRO A O 1
ATOM 3793 N N . LEU A 1 268 ? 12.447 39.324 20.181 1.00 22.90 264 LEU A N 1
ATOM 3794 C CA . LEU A 1 268 ? 11.974 40.469 19.408 1.00 22.05 264 LEU A CA 1
ATOM 3795 C C . LEU A 1 268 ? 12.645 40.495 18.042 1.00 31.79 264 LEU A C 1
ATOM 3796 O O . LEU A 1 268 ? 12.140 41.118 17.108 1.00 28.16 264 LEU A O 1
#

Foldseek 3Di:
DDDWFKWKKKWKKAAPDADDPRQLCQLVVVLVLVCVVPVPLSVCQVVDPPHQKFWAWFPVITIIMIMGGTPPSCVVVVVVFNRIDTDDMGQPCVRPVLGYTDGLVVLLVFDFAQKWKKFFRFFAWAADPCRDIHQDPDQLQQLVQLLVVCQVRHPDHDPPVLSVVLSVQSVPFKDFPDWAPKDWDWQDQDPDIDIGIGGMIMIGGNDDDRSNRSSCRSSLVCCSRPFGHPSRNRRGRNMHID

CATH classification: 3.30.70.1890 (+1 more: 3.30.70.1900)

Radius of gyration: 17.94 Å; Cα contacts (8 Å, |Δi|>4): 514; chains: 1; bounding box: 49×40×40 Å

InterPro domains:
  IPR010156 CRISPR-associated endoribonuclease Cas6 [TIGR01877] (41-260)
  IPR019267 CRISPR-associated protein Cas6, C-terminal [PF10040] (137-259)
  IPR045648 CRISPR-associated protein Cas6-like, N-terminal domain [PF19308] (1-123)
  IPR045747 CRISPR-associated protein Cas6, N-terminal domain superfamily [G3DSA:3.30.70.1890] (1-123)

B-factor: mean 53.54, std 35.28, range [4.79, 169.75]

Nearest PDB structures (foldseek):
  4c98-assembly1_A-2  TM=1.004E+00  e=1.787E-54  Thermus thermophilus HB8
  4c9d-assembly1_A  TM=8.932E-01  e=3.030E-45  Thermus thermophilus HB8
  4c9d-assembly1_B  TM=8.941E-01  e=5.266E-45  Thermus thermophilus HB8
  4c8z-assembly1_A  TM=8.279E-01  e=6.637E-20  Thermus thermophilus HB8
  4ilm-assembly3_F  TM=6.945E-01  e=4.087E-10  Saccharolobus solfataricus P2

Secondary structure (DSSP, 8-state):
-PPP--EEEEEEEEESS--SSGGGGHHHHHHHHHHHH-HHHHHHHHH-S----EEEE---EEEEEEEES-GGGGHHHHHH---EEEEEEE-STTT-TT-EE--HHHHHTPPP-SEEEEEEEEEE-EEE---EEE-S--HHHHHHHHHHHHHHH-SSPPPHHHHHHHHHHHHHHEEEEEEEEEEEEEEEETTEEEEEEEEEEEEEESS--HHHHHHHHHHHHHHHHH-SSS-GGGT---EEE-

Organism: Thermus thermophilus (strain ATCC 27634 / DSM 579 / HB8) (NCBI:txid300852)

Solvent-accessible surface area: 12589 Å² total; per-residue (Å²): 134,105,81,56,51,0,24,0,10,0,1,13,3,69,4,170,170,59,37,141,163,44,50,181,102,10,77,44,28,0,18,42,33,0,30,164,87,23,79,140,51,1,87,91,4,106,137,21,133,203,41,48,12,23,9,8,21,24,128,64,64,10,84,0,8,9,2,6,20,49,38,46,83,9,40,79,9,70,78,63,70,106,42,21,159,50,62,121,50,10,45,56,155,170,37,29,101,19,0,4,52,16,19,6,93,90,5,78,126,19,108,120,87,97,98,1,34,1,98,3,47,9,18,0,0,8,54,45,94,172,108,124,63,25,24,105,12,37,5,88,53,0,1,12,16,1,0,75,35,0,40,75,88,11,79,61,74,31,74,115,148,82,41,55,35,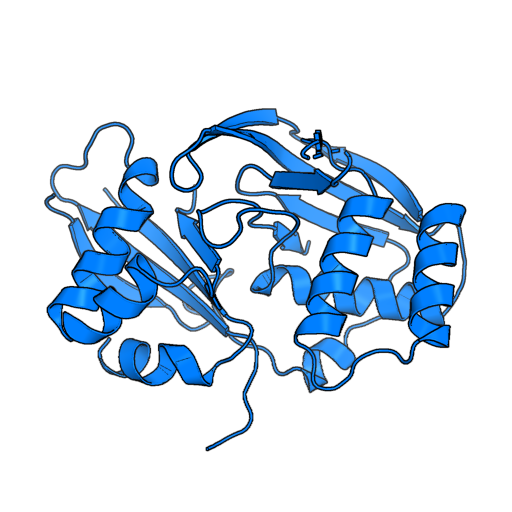5,72,92,43,5,105,122,34,5,77,61,36,30,125,180,96,43,140,121,65,150,47,68,2,29,183,24,123,30,23,0,3,19,6,41,0,28,1,76,1,190,15,157,22,91,111,0,27,64,0,2,2,43,1,11,26,0,0,23,6,4,6,0,11,21,53,15,27,76,13,4,0,10,0,17,31,88

Sequence (242 aa):
GAASMPQAVVLELVGEKPPLYPARYAHGLFFALLSRVSPELAQKLHEAPRKPFTLAPLPGTLRLRLTTLDDGLFAPFLRALSSYRLARVLATREGHPLAGATSWEELKEAPKREKATFRFLTPTVFATSKTRYTPLPDPRLIAGSLLDKWQAHSPFPYNPKEEAALRELFELDLEVAGFRNLRFHRVQAGKGFFPGFTGEATLRLWSQSLEAQEALGRLHALAFFSGVGAKTPYGMGLAVPL